Protein AF-V4HX74-F1 (afdb_monomer_lite)

Foldseek 3Di:
DPVVVVVVVVVPPDPPVDAAEPDDDPPQDQQQKEKEKQDDDPVLVVLVCVQQVHDPLKDWFFKFWADKQNHGADDDDDVPPGDGCQPDPVSIHIYIDGFAKIWTWIWTPDPQEPTDIDIDIFGTHGNWYKHWIKIWGDADDPPRYIQIWIWIATPPVSGTRDIDRVVLLVVQLVVVCVVPVPLNQLSNQLSVQLVVQDRPVRSNVCSVCVVVVHPPPDPVNVVSSVVRSVVSDDD

Sequence (235 aa):
MKYIVILFIVLLSGCTSGPKYLYNDPDLSADQRVLLTNQCDAECENKIKSALELDNKYVAAESRLLEVNGIKGGYNRNISVGKMFNSTLDGSLEIYTVQGLHELLAHHALRTSHSFPERFKVNLLAGHTYHIGGFVVKQGEENTLYRWFPVVYDLTDNKVVYAGDSAFQVHMNLLCRSGHPQYGPFCKCMVGEINSKMSFKEKEDYILGLKAGENQINEKLLKRLTAGIAQCLPK

Structure (mmCIF, N/CA/C/O backbone):
data_AF-V4HX74-F1
#
_entry.id   AF-V4HX74-F1
#
loop_
_atom_site.group_PDB
_atom_site.id
_atom_site.type_symbol
_atom_site.label_atom_id
_atom_site.label_alt_id
_atom_site.label_comp_id
_atom_site.label_asym_id
_atom_site.label_entity_id
_atom_site.label_seq_id
_atom_site.pdbx_PDB_ins_code
_atom_site.Cartn_x
_atom_site.Cartn_y
_atom_site.Cartn_z
_atom_site.occupancy
_atom_site.B_iso_or_equiv
_atom_site.auth_seq_id
_atom_site.auth_comp_id
_atom_site.auth_asym_id
_atom_site.auth_atom_id
_atom_site.pdbx_PDB_model_num
ATOM 1 N N . MET A 1 1 ? -6.974 -39.561 37.490 1.00 46.72 1 MET A N 1
ATOM 2 C CA . MET A 1 1 ? -6.332 -38.831 36.367 1.00 46.72 1 MET A CA 1
ATOM 3 C C . MET A 1 1 ? -7.349 -38.091 35.474 1.00 46.72 1 MET A C 1
ATOM 5 O O . MET A 1 1 ? -7.204 -38.107 34.264 1.00 46.72 1 MET A O 1
ATOM 9 N N . LYS A 1 2 ? -8.376 -37.423 36.033 1.00 46.00 2 LYS A N 1
ATOM 10 C CA . LYS A 1 2 ? -9.332 -36.596 35.252 1.00 46.00 2 LYS A CA 1
ATOM 11 C C . LYS A 1 2 ? -9.219 -35.089 35.540 1.00 46.00 2 LYS A C 1
ATOM 13 O O . LYS A 1 2 ? -9.542 -34.286 34.680 1.00 46.00 2 LYS A O 1
ATOM 18 N N . TYR A 1 3 ? -8.664 -34.710 36.694 1.00 52.06 3 TYR A N 1
ATOM 19 C CA . TYR A 1 3 ? -8.524 -33.305 37.104 1.00 52.06 3 TYR A CA 1
ATOM 20 C C . TYR A 1 3 ? -7.243 -32.610 36.608 1.00 52.06 3 TYR A C 1
ATOM 22 O O . TYR A 1 3 ? -7.183 -31.388 36.597 1.00 52.06 3 TYR A O 1
ATOM 30 N N . ILE A 1 4 ? -6.239 -33.363 36.138 1.00 54.88 4 ILE A N 1
ATOM 31 C CA . ILE A 1 4 ? -4.979 -32.794 35.616 1.00 54.88 4 ILE A CA 1
ATOM 32 C C . ILE A 1 4 ? -5.162 -32.223 34.195 1.00 54.88 4 ILE A C 1
ATOM 34 O O . ILE A 1 4 ? -4.499 -31.260 33.825 1.00 54.88 4 ILE A O 1
ATOM 38 N N . VAL A 1 5 ? -6.113 -32.755 33.418 1.00 54.97 5 VAL A N 1
ATOM 39 C CA . VAL A 1 5 ? -6.373 -32.309 32.036 1.00 54.97 5 VAL A CA 1
ATOM 40 C C . VAL A 1 5 ? -7.088 -30.951 31.999 1.00 54.97 5 VAL A C 1
ATOM 42 O O . VAL A 1 5 ? -6.827 -30.147 31.113 1.00 54.97 5 VAL A O 1
ATOM 45 N N . ILE A 1 6 ? -7.922 -30.640 32.997 1.00 54.72 6 ILE A N 1
ATOM 46 C CA . ILE A 1 6 ? -8.644 -29.357 33.069 1.00 54.72 6 ILE A CA 1
ATOM 47 C C . ILE A 1 6 ? -7.692 -28.207 33.449 1.00 54.72 6 ILE A C 1
ATOM 49 O O . ILE A 1 6 ? -7.840 -27.099 32.941 1.00 54.72 6 ILE A O 1
ATOM 53 N N . LEU A 1 7 ? -6.655 -28.475 34.255 1.00 48.25 7 LEU A N 1
ATOM 54 C CA . LEU A 1 7 ? -5.657 -27.464 34.630 1.00 48.25 7 LEU A CA 1
ATOM 55 C C . LEU A 1 7 ? -4.800 -27.010 33.429 1.00 48.25 7 LEU A C 1
ATOM 57 O O . LEU A 1 7 ? -4.429 -25.843 33.346 1.00 48.25 7 LEU A O 1
ATOM 61 N N . PHE A 1 8 ? -4.537 -27.907 32.471 1.00 50.69 8 PHE A N 1
ATOM 62 C CA . PHE A 1 8 ? -3.803 -27.578 31.241 1.00 50.69 8 PHE A CA 1
ATOM 63 C C . PHE A 1 8 ? -4.640 -26.794 30.220 1.00 50.69 8 PHE A C 1
ATOM 65 O O . PHE A 1 8 ? -4.078 -26.017 29.457 1.00 50.69 8 PHE A O 1
ATOM 72 N N . ILE A 1 9 ? -5.970 -26.934 30.227 1.00 51.81 9 ILE A N 1
ATOM 73 C CA . ILE A 1 9 ? -6.854 -26.176 29.324 1.00 51.81 9 ILE A CA 1
ATOM 74 C C . ILE A 1 9 ? -7.006 -24.718 29.797 1.00 51.81 9 ILE A C 1
ATOM 76 O O . ILE A 1 9 ? -7.049 -23.814 28.969 1.00 51.81 9 ILE A O 1
ATOM 80 N N . VAL A 1 10 ? -6.989 -24.463 31.111 1.00 49.97 10 VAL A N 1
ATOM 81 C CA . VAL A 1 10 ? -7.059 -23.097 31.678 1.00 49.97 10 VAL A CA 1
ATOM 82 C C . VAL A 1 10 ? -5.709 -22.361 31.608 1.00 49.97 10 VAL A C 1
ATOM 84 O O . VAL A 1 10 ? -5.672 -21.138 31.538 1.00 49.97 10 VAL A O 1
ATOM 87 N N . LEU A 1 11 ? -4.584 -23.081 31.543 1.00 44.72 11 LEU A N 1
ATOM 88 C CA . LEU A 1 11 ? -3.262 -22.480 31.300 1.00 44.72 11 LEU A CA 1
ATOM 89 C C . LEU A 1 11 ? -2.991 -22.165 29.815 1.00 44.72 11 LEU A C 1
ATOM 91 O O . LEU A 1 11 ? -2.023 -21.472 29.513 1.00 44.72 11 LEU A O 1
ATOM 95 N N . LEU A 1 12 ? -3.845 -22.637 28.897 1.00 42.44 12 LEU A N 1
ATOM 96 C CA . LEU A 1 12 ? -3.784 -22.321 27.463 1.00 42.44 12 LEU A CA 1
ATOM 97 C C . LEU A 1 12 ? -4.710 -21.163 27.054 1.00 42.44 12 LEU A C 1
ATOM 99 O O . LEU A 1 12 ? -4.623 -20.682 25.924 1.00 42.44 12 LEU A O 1
ATOM 103 N N . SER A 1 13 ? -5.563 -20.667 27.955 1.00 40.53 13 SER A N 1
ATOM 104 C CA . SER A 1 13 ? -6.338 -19.453 27.710 1.00 40.53 13 SER A CA 1
ATOM 105 C C . SER A 1 13 ? -5.523 -18.209 28.064 1.00 40.53 13 SER A C 1
ATOM 107 O O . SER A 1 13 ? -5.451 -17.812 29.225 1.00 40.53 13 SER A O 1
ATOM 109 N N . GLY A 1 14 ? -4.968 -17.558 27.040 1.00 41.69 14 GLY A N 1
ATOM 110 C CA . GLY A 1 14 ? -4.929 -16.097 27.051 1.00 41.69 14 GLY A CA 1
ATOM 111 C C . GLY A 1 14 ? -3.571 -15.406 27.134 1.00 41.69 14 GLY A C 1
ATOM 112 O O . GLY A 1 14 ? -3.480 -14.359 27.762 1.00 41.69 14 GLY A O 1
ATOM 113 N N . CYS A 1 15 ? -2.550 -15.857 26.401 1.00 44.53 15 CYS A N 1
ATOM 114 C CA . CYS A 1 15 ? -1.658 -14.873 25.76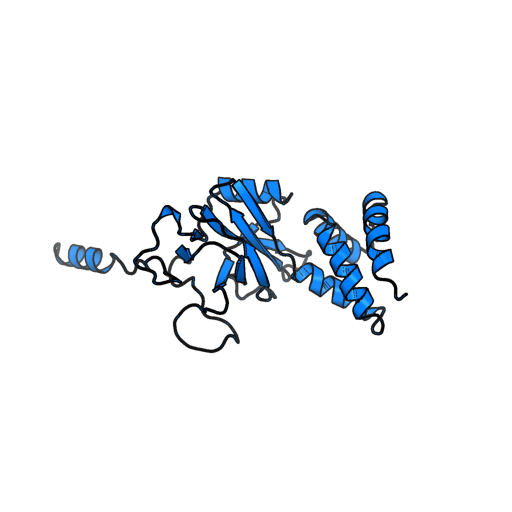7 1.00 44.53 15 CYS A CA 1
ATOM 115 C C . CYS A 1 15 ? -2.317 -14.358 24.476 1.00 44.53 15 CYS A C 1
ATOM 117 O O . CYS A 1 15 ? -1.728 -14.417 23.402 1.00 44.53 15 CYS A O 1
ATOM 119 N N . THR A 1 16 ? -3.567 -13.892 24.569 1.00 43.00 16 THR A N 1
ATOM 120 C CA . THR A 1 16 ? -4.150 -13.036 23.538 1.00 43.00 16 THR A CA 1
ATOM 121 C C . THR A 1 16 ? -3.500 -11.680 23.737 1.00 43.00 16 THR A C 1
ATOM 123 O O . THR A 1 16 ? -3.819 -10.936 24.663 1.00 43.00 16 THR A O 1
ATOM 126 N N . SER A 1 17 ? -2.493 -11.409 22.932 1.00 54.09 17 SER A N 1
ATOM 127 C CA . SER A 1 17 ? -1.905 -10.091 22.731 1.00 54.09 17 SER A CA 1
ATOM 128 C C . SER A 1 17 ? -3.024 -9.103 22.422 1.00 54.09 17 SER A C 1
ATOM 130 O O . SER A 1 17 ? -3.533 -9.052 21.308 1.00 54.09 17 SER A O 1
ATOM 132 N N . GLY A 1 18 ? -3.460 -8.396 23.465 1.00 58.16 18 GLY A N 1
ATOM 133 C CA . GLY A 1 18 ? -4.553 -7.445 23.378 1.00 58.16 18 GLY A CA 1
ATOM 134 C C . GLY A 1 18 ? -4.229 -6.293 22.426 1.00 58.16 18 GLY A C 1
ATOM 135 O O . GLY A 1 18 ? -3.055 -6.061 22.107 1.00 58.16 18 GLY A O 1
ATOM 136 N N . PRO A 1 19 ? -5.260 -5.552 21.995 1.00 62.16 19 PRO A N 1
ATOM 137 C CA . PRO A 1 19 ? -5.095 -4.422 21.098 1.00 62.16 19 PRO A CA 1
ATOM 138 C C . PRO A 1 19 ? -4.087 -3.425 21.667 1.00 62.16 19 PRO A C 1
ATOM 140 O O . PRO A 1 19 ? -4.086 -3.110 22.863 1.00 62.16 19 PRO A O 1
ATOM 143 N N . LYS A 1 20 ? -3.213 -2.917 20.799 1.00 71.75 20 LYS A N 1
ATOM 144 C CA . LYS A 1 20 ? -2.184 -1.958 21.191 1.00 71.75 20 LYS A CA 1
ATOM 145 C C . LYS A 1 20 ? -2.678 -0.537 20.961 1.00 71.75 20 LYS A C 1
ATOM 147 O O . LYS A 1 20 ? -2.923 -0.121 19.834 1.00 71.75 20 LYS A O 1
ATOM 152 N N . TYR A 1 21 ? -2.761 0.233 22.035 1.00 69.81 21 TYR A N 1
ATOM 153 C CA . TYR A 1 21 ? -3.071 1.654 21.960 1.00 69.81 21 TYR A CA 1
ATOM 154 C C . TYR A 1 21 ? -1.792 2.441 21.672 1.00 69.81 21 TYR A C 1
ATOM 156 O O . TYR A 1 21 ? -0.795 2.305 22.385 1.00 69.81 21 TYR A O 1
ATOM 164 N N . LEU A 1 22 ? -1.796 3.226 20.594 1.00 73.06 22 LEU A N 1
ATOM 165 C CA . LEU A 1 22 ? -0.693 4.131 20.257 1.00 73.06 22 LEU A CA 1
ATOM 166 C C . LEU A 1 22 ? -0.821 5.517 20.879 1.00 73.06 22 LEU A C 1
ATOM 168 O O . LEU A 1 22 ? 0.163 6.247 20.966 1.00 73.06 22 LEU A O 1
ATOM 172 N N . TYR A 1 23 ? -2.020 5.849 21.330 1.00 68.88 23 TYR A N 1
ATOM 173 C CA . TYR A 1 23 ? -2.330 7.029 22.114 1.00 68.88 23 TYR A CA 1
ATOM 174 C C . TYR A 1 23 ? -2.952 6.566 23.429 1.00 68.88 23 TYR A C 1
ATOM 176 O O . TYR A 1 23 ? -3.638 5.547 23.478 1.00 68.88 23 TYR A O 1
ATOM 184 N N . ASN A 1 24 ? -2.700 7.308 24.499 1.00 58.00 24 ASN A N 1
ATOM 185 C CA . ASN A 1 24 ? -3.326 7.078 25.792 1.00 58.00 24 ASN A CA 1
ATOM 186 C C . ASN A 1 24 ? -4.069 8.353 26.181 1.00 58.00 24 ASN A C 1
ATOM 188 O O . ASN A 1 24 ? -3.592 9.125 27.008 1.00 58.00 24 ASN A O 1
ATOM 192 N N . ASP A 1 25 ? -5.177 8.597 25.488 1.00 62.84 25 ASP A N 1
ATOM 193 C CA . ASP A 1 25 ? -6.096 9.682 25.805 1.00 62.84 25 ASP A CA 1
ATOM 194 C C . ASP A 1 25 ? -7.364 9.056 26.407 1.00 62.84 25 ASP A C 1
ATOM 196 O O . ASP A 1 25 ? -8.113 8.384 25.685 1.00 62.84 25 ASP A O 1
ATOM 200 N N . PRO A 1 26 ? -7.564 9.182 27.731 1.00 60.22 26 PRO A N 1
ATOM 201 C CA . PRO A 1 26 ? -8.711 8.600 28.417 1.00 60.22 26 PRO A CA 1
ATOM 202 C C . PRO A 1 26 ? -10.043 9.237 27.996 1.00 60.22 26 PRO A C 1
ATOM 204 O O . PRO A 1 26 ? -11.079 8.601 28.186 1.00 60.22 26 PRO A O 1
ATOM 207 N N . ASP A 1 27 ? -10.017 10.426 27.388 1.00 64.94 27 ASP A N 1
ATOM 208 C CA . ASP A 1 27 ? -11.208 11.170 26.971 1.00 64.94 27 ASP A CA 1
ATOM 209 C C . ASP A 1 27 ? -11.572 10.929 25.496 1.00 64.94 27 ASP A C 1
ATOM 211 O O . ASP A 1 27 ? -12.635 11.354 25.040 1.00 64.94 27 ASP A O 1
ATOM 215 N N . LEU A 1 28 ? -10.730 10.209 24.743 1.00 67.50 28 LEU A N 1
ATOM 216 C CA . LEU A 1 28 ? -10.986 9.919 23.335 1.00 67.50 28 LEU A CA 1
ATOM 217 C C . LEU A 1 28 ? -12.047 8.818 23.192 1.00 67.50 28 LEU A C 1
ATOM 219 O O . LEU A 1 28 ? -11.791 7.622 23.420 1.00 67.50 28 LEU A O 1
ATOM 223 N N . SER A 1 29 ? -13.248 9.230 22.797 1.00 73.00 29 SER A N 1
ATOM 224 C CA . SER A 1 29 ? -14.411 8.362 22.623 1.00 73.00 29 SER A CA 1
ATOM 225 C C . SER A 1 29 ? -14.229 7.388 21.453 1.00 73.00 29 SER A C 1
ATOM 227 O O . SER A 1 29 ? -13.395 7.599 20.575 1.00 73.00 29 SER A O 1
ATOM 229 N N . ALA A 1 30 ? -14.965 6.270 21.448 1.00 71.12 30 ALA A N 1
ATOM 230 C CA . ALA A 1 30 ? -14.784 5.186 20.470 1.00 71.12 30 ALA A CA 1
ATOM 231 C C . ALA A 1 30 ? -14.947 5.641 19.005 1.00 71.12 30 ALA A C 1
ATOM 233 O O . ALA A 1 30 ? -14.227 5.171 18.128 1.00 71.12 30 ALA A O 1
ATOM 234 N N . ASP A 1 31 ? -15.842 6.595 18.762 1.00 76.25 31 ASP A N 1
ATOM 235 C CA . ASP A 1 31 ? -16.110 7.243 17.474 1.00 76.25 31 ASP A CA 1
ATOM 236 C C . ASP A 1 31 ? -14.974 8.156 16.998 1.00 76.25 31 ASP A C 1
ATOM 238 O O . ASP A 1 31 ? -14.892 8.449 15.813 1.00 76.25 31 ASP A O 1
ATOM 242 N N . GLN A 1 32 ? -14.066 8.563 17.887 1.00 78.44 32 GLN A N 1
ATOM 243 C CA . GLN A 1 32 ? -12.878 9.357 17.558 1.00 78.44 32 GLN A CA 1
ATOM 244 C C . GLN A 1 32 ? -11.640 8.492 17.274 1.00 78.44 32 GLN A C 1
ATOM 246 O O . GLN A 1 32 ? -10.596 9.003 16.854 1.00 78.44 32 GLN A O 1
ATOM 251 N N . ARG A 1 33 ? -11.742 7.176 17.501 1.00 86.62 33 ARG A N 1
ATOM 252 C CA . ARG A 1 33 ? -10.645 6.219 17.323 1.00 86.62 33 ARG A CA 1
ATOM 253 C C . ARG A 1 33 ? -10.593 5.731 15.888 1.00 86.62 33 ARG A C 1
ATOM 255 O O . ARG A 1 33 ? -11.614 5.579 15.226 1.00 86.62 33 ARG A O 1
ATOM 262 N N . VAL A 1 34 ? -9.389 5.412 15.448 1.00 91.94 34 VAL A N 1
ATOM 263 C CA . VAL A 1 34 ? -9.134 4.687 14.207 1.00 91.94 34 VAL A CA 1
ATOM 264 C C . VAL A 1 34 ? -8.588 3.316 14.558 1.00 91.94 34 VAL A C 1
ATOM 266 O O . VAL A 1 34 ? -7.638 3.230 15.338 1.00 91.94 34 VAL A O 1
ATOM 269 N N . LEU A 1 35 ? -9.137 2.261 13.960 1.00 91.25 35 LEU A N 1
ATOM 270 C CA . LEU A 1 35 ? -8.590 0.911 14.079 1.00 91.25 35 LEU A CA 1
ATOM 271 C C . LEU A 1 35 ? -7.726 0.587 12.856 1.00 91.25 35 LEU A C 1
ATOM 273 O O . LEU A 1 35 ? -8.198 0.626 11.725 1.00 91.25 35 LEU A O 1
ATOM 277 N N . LEU A 1 36 ? -6.461 0.242 13.082 1.00 90.81 36 LEU A N 1
ATOM 278 C CA . LEU A 1 36 ? -5.591 -0.382 12.089 1.00 90.81 36 LEU A CA 1
ATOM 279 C C . LEU A 1 36 ? -5.528 -1.880 12.379 1.00 90.81 36 LEU A C 1
ATOM 281 O O . LEU A 1 36 ? -5.147 -2.281 13.482 1.00 90.81 36 LEU A O 1
ATOM 285 N N . THR A 1 37 ? -5.861 -2.701 11.391 1.00 89.31 37 THR A N 1
ATOM 286 C CA . THR A 1 37 ? -5.838 -4.159 11.499 1.00 89.31 37 THR A CA 1
ATOM 287 C C . THR A 1 37 ? -5.197 -4.812 10.284 1.00 89.31 37 THR A C 1
ATOM 289 O O . THR A 1 37 ? -5.034 -4.170 9.258 1.00 89.31 37 THR A O 1
ATOM 292 N N . ASN A 1 38 ? -4.800 -6.077 10.372 1.00 86.31 38 ASN A N 1
ATOM 293 C CA . ASN A 1 38 ? -4.438 -6.897 9.213 1.00 86.31 38 ASN A CA 1
ATOM 294 C C . ASN A 1 38 ? -5.480 -7.985 8.916 1.00 86.31 38 ASN A C 1
ATOM 296 O O . ASN A 1 38 ? -5.269 -8.788 8.012 1.00 86.31 38 ASN A O 1
ATOM 300 N N . GLN A 1 39 ? -6.611 -7.991 9.625 1.00 86.94 39 GLN A N 1
ATOM 301 C CA . GLN A 1 39 ? -7.736 -8.864 9.310 1.00 86.94 39 GLN A CA 1
ATOM 302 C C . GLN A 1 39 ? -8.359 -8.437 7.975 1.00 86.94 39 GLN A C 1
ATOM 304 O O . GLN A 1 39 ? -8.640 -7.258 7.754 1.00 86.94 39 GLN A O 1
ATOM 309 N N . CYS A 1 40 ? -8.511 -9.394 7.068 1.00 87.19 40 CYS A N 1
ATOM 310 C CA . CYS A 1 40 ? -9.172 -9.248 5.775 1.00 87.19 40 CYS A CA 1
ATOM 311 C C . CYS A 1 40 ? -9.533 -10.660 5.319 1.00 87.19 40 CYS A C 1
ATOM 313 O O . CYS A 1 40 ? -8.668 -11.530 5.255 1.00 87.19 40 CYS A O 1
ATOM 315 N N . ASP A 1 41 ? -10.817 -10.914 5.101 1.00 89.69 41 ASP A N 1
ATOM 316 C CA . ASP A 1 41 ? -11.284 -12.188 4.569 1.00 89.69 41 ASP A CA 1
ATOM 317 C C . ASP A 1 41 ? -11.161 -12.227 3.036 1.00 89.69 41 ASP A C 1
ATOM 319 O O . ASP A 1 41 ? -10.763 -11.257 2.386 1.00 89.69 41 ASP A O 1
ATOM 323 N N . ALA A 1 42 ? -11.537 -13.355 2.434 1.00 91.06 42 ALA A N 1
ATOM 324 C CA . ALA A 1 42 ? -11.478 -13.523 0.984 1.00 91.06 42 ALA A CA 1
ATOM 325 C C . ALA A 1 42 ? -12.336 -12.493 0.220 1.00 91.06 42 ALA A C 1
ATOM 327 O O . ALA A 1 42 ? -12.004 -12.132 -0.910 1.00 91.06 42 ALA A O 1
ATOM 328 N N . GLU A 1 43 ? -13.439 -12.011 0.802 1.00 93.75 43 GLU A N 1
ATOM 329 C CA . GLU A 1 43 ? -14.266 -10.981 0.171 1.00 93.75 43 GLU A CA 1
ATOM 330 C C . GLU A 1 43 ? -13.532 -9.636 0.151 1.00 93.75 43 GLU A C 1
ATOM 332 O O . GLU A 1 43 ? -13.437 -8.994 -0.899 1.00 93.75 43 GLU A O 1
ATOM 337 N N . CYS A 1 44 ? -12.968 -9.238 1.290 1.00 92.75 44 CYS A N 1
ATOM 338 C CA . CYS A 1 44 ? -12.118 -8.064 1.425 1.00 92.75 44 CYS A CA 1
ATOM 339 C C . CYS A 1 44 ? -10.934 -8.113 0.444 1.00 92.75 44 CYS A C 1
ATOM 341 O O . CYS A 1 44 ? -10.724 -7.161 -0.313 1.00 92.75 44 CYS A O 1
ATOM 343 N N . GLU A 1 45 ? -10.218 -9.238 0.359 1.00 93.19 45 GLU A N 1
ATOM 344 C CA . GLU A 1 45 ? -9.100 -9.403 -0.577 1.00 93.19 45 GLU A CA 1
ATOM 345 C C . GLU A 1 45 ? -9.540 -9.243 -2.038 1.00 93.19 45 GLU A C 1
ATOM 347 O O . GLU A 1 45 ? -8.876 -8.559 -2.821 1.00 93.19 45 GLU A O 1
ATOM 352 N N . ASN A 1 46 ? -10.681 -9.828 -2.412 1.00 94.12 46 ASN A N 1
ATOM 353 C CA . ASN A 1 46 ? -11.222 -9.725 -3.768 1.00 94.12 46 ASN A CA 1
ATOM 354 C C . ASN A 1 46 ? -11.632 -8.293 -4.126 1.00 94.12 46 ASN A C 1
ATOM 356 O O . ASN A 1 46 ? -11.412 -7.863 -5.263 1.00 94.12 46 ASN A O 1
ATOM 360 N N . LYS A 1 47 ? -12.185 -7.533 -3.172 1.00 95.56 47 LYS A N 1
ATOM 361 C CA . LYS A 1 47 ? -12.486 -6.106 -3.367 1.00 95.56 47 LYS A CA 1
ATOM 362 C C . LYS A 1 47 ? -11.212 -5.307 -3.618 1.00 95.56 47 LYS A C 1
ATOM 364 O O . LYS A 1 47 ? -11.175 -4.515 -4.558 1.00 95.56 47 LYS A O 1
ATOM 369 N N . ILE A 1 48 ? -10.152 -5.562 -2.851 1.00 95.50 48 ILE A N 1
ATOM 370 C CA . ILE A 1 48 ? -8.858 -4.895 -3.041 1.00 95.50 48 ILE A CA 1
ATOM 371 C C . ILE A 1 48 ? -8.258 -5.245 -4.407 1.00 95.50 48 ILE A C 1
ATOM 373 O O . ILE A 1 48 ? -7.860 -4.345 -5.147 1.00 95.50 48 ILE A O 1
ATOM 377 N N . LYS A 1 49 ? -8.230 -6.534 -4.775 1.00 94.38 49 LYS A N 1
ATOM 378 C CA . LYS A 1 49 ? -7.741 -6.980 -6.088 1.00 94.38 49 LYS A CA 1
ATOM 379 C C . LYS A 1 49 ? -8.506 -6.327 -7.229 1.00 94.38 49 LYS A C 1
ATOM 381 O O . LYS A 1 49 ? -7.887 -5.832 -8.161 1.00 94.38 49 LYS A O 1
ATOM 386 N N . SER A 1 50 ? -9.831 -6.269 -7.125 1.00 93.38 50 SER A N 1
ATOM 387 C CA . SER A 1 50 ? -10.681 -5.633 -8.135 1.00 93.38 50 SER A CA 1
ATOM 388 C C . SER A 1 50 ? -10.392 -4.136 -8.253 1.00 93.38 50 SER A C 1
ATOM 390 O O . SER A 1 50 ? -10.225 -3.635 -9.361 1.00 93.38 50 SER A O 1
ATOM 392 N N . ALA A 1 51 ? -10.264 -3.429 -7.125 1.00 92.75 51 ALA A N 1
ATOM 393 C CA . ALA A 1 51 ? -9.958 -1.997 -7.098 1.00 92.75 51 ALA A CA 1
ATOM 394 C C . ALA A 1 51 ? -8.569 -1.659 -7.670 1.00 92.75 51 ALA A C 1
ATOM 396 O O . ALA A 1 51 ? -8.360 -0.553 -8.163 1.00 92.75 51 ALA A O 1
ATOM 397 N N . LEU A 1 52 ? -7.625 -2.599 -7.594 1.00 91.38 52 LEU A N 1
ATOM 398 C CA . LEU A 1 52 ? -6.252 -2.449 -8.078 1.00 91.38 52 LEU A CA 1
ATOM 399 C C . LEU A 1 52 ? -5.986 -3.155 -9.419 1.00 91.38 52 LEU A C 1
ATOM 401 O O . LEU A 1 52 ? -4.844 -3.153 -9.880 1.00 91.38 52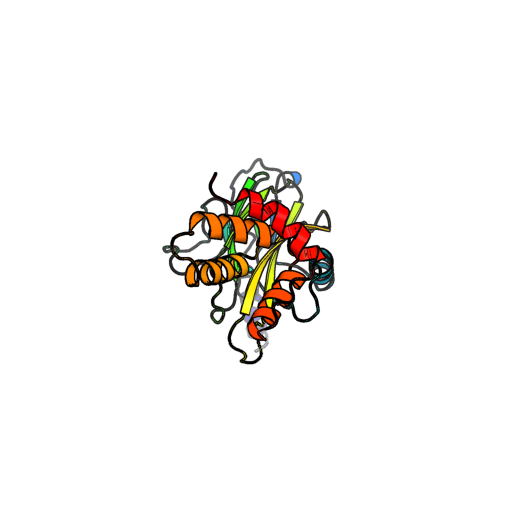 LEU A O 1
ATOM 405 N N . GLU A 1 53 ? -7.015 -3.747 -10.035 1.00 90.75 53 GLU A N 1
ATOM 406 C CA . GLU A 1 53 ? -6.923 -4.540 -11.272 1.00 90.75 53 GLU A CA 1
ATOM 407 C C . GLU A 1 53 ? -5.890 -5.685 -11.193 1.00 90.75 53 GLU A C 1
ATOM 409 O O . GLU A 1 53 ? -5.191 -5.995 -12.161 1.00 90.75 53 GLU A O 1
ATOM 414 N N . LEU A 1 54 ? -5.774 -6.318 -10.022 1.00 90.19 54 LEU A N 1
ATOM 415 C CA . LEU A 1 54 ? -4.851 -7.426 -9.772 1.00 90.19 54 LEU A CA 1
ATOM 416 C C . LEU A 1 54 ? -5.474 -8.756 -10.197 1.00 90.19 54 LEU A C 1
ATOM 418 O O . LEU A 1 54 ? -6.606 -9.072 -9.827 1.00 90.19 54 LEU A O 1
ATOM 422 N N . ASP A 1 55 ? -4.711 -9.564 -10.930 1.00 87.00 55 ASP A N 1
ATOM 423 C CA . ASP A 1 55 ? -5.134 -10.900 -11.342 1.00 87.00 55 ASP A CA 1
ATOM 424 C C . ASP A 1 55 ? -4.794 -11.981 -10.293 1.00 87.00 55 ASP A C 1
ATOM 426 O O . ASP A 1 55 ? -4.407 -11.714 -9.150 1.00 87.00 55 ASP A O 1
ATOM 430 N N . ASN A 1 56 ? -4.974 -13.246 -10.670 1.00 86.50 56 ASN A N 1
ATOM 431 C CA . ASN A 1 56 ? -4.751 -14.393 -9.793 1.00 86.50 56 ASN A CA 1
ATOM 432 C C . ASN A 1 56 ? -3.277 -14.638 -9.424 1.00 86.50 56 ASN A C 1
ATOM 434 O O . ASN A 1 56 ? -3.025 -15.392 -8.484 1.00 86.50 56 ASN A O 1
ATOM 438 N N . LYS A 1 57 ? -2.311 -14.017 -10.110 1.00 85.69 57 LYS A N 1
ATOM 439 C CA . LYS A 1 57 ? -0.882 -14.137 -9.782 1.00 85.69 57 LYS A CA 1
ATOM 440 C C . LYS A 1 57 ? -0.507 -13.335 -8.542 1.00 85.69 57 LYS A C 1
ATOM 442 O O . LYS A 1 57 ? 0.518 -13.616 -7.921 1.00 85.69 57 LYS A O 1
ATOM 447 N N . TYR A 1 58 ? -1.320 -12.340 -8.194 1.00 88.06 58 TYR A N 1
ATOM 448 C CA . TYR A 1 58 ? -1.142 -11.534 -6.998 1.00 88.06 58 TYR A CA 1
ATOM 449 C C . TYR A 1 58 ? -1.713 -12.285 -5.804 1.00 88.06 58 TYR A C 1
ATOM 451 O O . TYR A 1 58 ? -2.914 -12.559 -5.722 1.00 88.06 58 TYR A O 1
ATOM 459 N N . VAL A 1 59 ? -0.845 -12.615 -4.860 1.00 87.69 59 VAL A N 1
ATOM 460 C CA . VAL A 1 59 ? -1.219 -13.320 -3.636 1.00 87.69 59 VAL A CA 1
ATOM 461 C C . VAL A 1 59 ? -1.230 -12.310 -2.501 1.00 87.69 59 VAL A C 1
ATOM 463 O O . VAL A 1 59 ? -0.273 -11.544 -2.353 1.00 87.69 59 VAL A O 1
ATOM 466 N N . ALA A 1 60 ? -2.322 -12.276 -1.736 1.00 87.44 60 ALA A N 1
ATOM 467 C CA . ALA A 1 60 ? -2.377 -11.483 -0.520 1.00 87.44 60 ALA A CA 1
ATOM 468 C C . ALA A 1 60 ? -1.283 -11.978 0.428 1.00 87.44 60 ALA A C 1
ATOM 470 O O . ALA A 1 60 ? -1.082 -13.179 0.614 1.00 87.44 60 ALA A O 1
ATOM 471 N N . ALA A 1 61 ? -0.524 -11.042 0.970 1.00 78.69 61 ALA A N 1
ATOM 472 C CA . ALA A 1 61 ? 0.578 -11.325 1.857 1.00 78.69 61 ALA A CA 1
ATOM 473 C C . ALA A 1 61 ? 0.417 -10.497 3.118 1.00 78.69 61 ALA A C 1
ATOM 475 O O . ALA A 1 61 ? 0.149 -9.294 3.070 1.00 78.69 61 ALA A O 1
ATOM 476 N N . GLU A 1 62 ? 0.639 -11.146 4.254 1.00 73.69 62 GLU A N 1
ATOM 477 C CA . GLU A 1 62 ? 0.653 -10.454 5.529 1.00 73.69 62 GLU A CA 1
ATOM 478 C C . GLU A 1 62 ? 1.712 -9.346 5.524 1.00 73.69 62 GLU A C 1
ATOM 480 O O . GLU A 1 62 ? 2.895 -9.555 5.211 1.00 73.69 62 GLU A O 1
ATOM 485 N N . SER A 1 63 ? 1.272 -8.154 5.914 1.00 74.12 63 SER A N 1
ATOM 486 C CA . SER A 1 63 ? 2.141 -7.009 6.141 1.00 74.12 63 SER A CA 1
ATOM 487 C C . SER A 1 63 ? 2.437 -6.850 7.622 1.00 74.12 63 SER A C 1
ATOM 489 O O . SER A 1 63 ? 1.589 -7.003 8.498 1.00 74.12 63 SER A O 1
ATOM 491 N N . ARG A 1 64 ? 3.682 -6.492 7.912 1.00 78.56 64 ARG A N 1
ATOM 492 C CA . ARG A 1 64 ? 4.170 -6.141 9.240 1.00 78.56 64 ARG A CA 1
ATOM 493 C C . ARG A 1 64 ? 4.186 -4.629 9.357 1.00 78.56 64 ARG A C 1
ATOM 495 O O . ARG A 1 64 ? 5.022 -3.973 8.739 1.00 78.56 64 ARG A O 1
ATOM 502 N N . LEU A 1 65 ? 3.295 -4.076 10.174 1.00 82.12 65 LEU A N 1
ATOM 503 C CA . LEU A 1 65 ? 3.365 -2.666 10.548 1.00 82.12 65 LEU A CA 1
ATOM 504 C C . LEU A 1 65 ? 4.469 -2.477 11.601 1.00 82.12 65 LEU A C 1
ATOM 506 O O . LEU A 1 65 ? 4.445 -3.098 12.670 1.00 82.12 65 LEU A O 1
ATOM 510 N N . LEU A 1 66 ? 5.468 -1.657 11.277 1.00 79.44 66 LEU A N 1
ATOM 511 C CA . LEU A 1 66 ? 6.684 -1.461 12.076 1.00 79.44 66 LEU A CA 1
ATOM 512 C C . LEU A 1 66 ? 6.634 -0.179 12.914 1.00 79.44 66 LEU A C 1
ATOM 514 O O . LEU A 1 66 ? 7.075 -0.165 14.066 1.00 79.44 66 LEU A O 1
ATOM 518 N N . GLU A 1 67 ? 6.111 0.895 12.326 1.00 81.75 67 GLU A N 1
ATOM 519 C CA . GLU A 1 67 ? 6.124 2.244 12.892 1.00 81.75 67 GLU A CA 1
ATOM 520 C C . GLU A 1 67 ? 4.879 3.020 12.457 1.00 81.75 67 GLU A C 1
ATOM 522 O O . GLU A 1 67 ? 4.407 2.857 11.329 1.00 81.75 67 GLU A O 1
ATOM 527 N N . VAL A 1 68 ? 4.393 3.881 13.348 1.00 85.12 68 VAL A N 1
ATOM 528 C CA . VAL A 1 68 ? 3.330 4.857 13.094 1.00 85.12 68 VAL A CA 1
ATOM 529 C C . VAL A 1 68 ? 3.790 6.197 13.666 1.00 85.12 68 VAL A C 1
ATOM 531 O O . VAL A 1 68 ? 4.071 6.285 14.858 1.00 85.12 68 VAL A O 1
ATOM 534 N N . ASN A 1 69 ? 3.901 7.237 12.841 1.00 86.00 69 ASN A N 1
ATOM 535 C CA . ASN A 1 69 ? 4.344 8.584 13.232 1.00 86.00 69 ASN A CA 1
ATOM 536 C C . ASN A 1 69 ? 5.669 8.612 14.018 1.00 86.00 69 ASN A C 1
ATOM 538 O O . ASN A 1 69 ? 5.796 9.335 15.004 1.00 86.00 69 ASN A O 1
ATOM 542 N N . GLY A 1 70 ? 6.661 7.799 13.643 1.00 75.12 70 GLY A N 1
ATOM 543 C CA . GLY A 1 70 ? 7.918 7.708 14.402 1.00 75.12 70 GLY A CA 1
ATOM 544 C C . GLY A 1 70 ? 7.854 6.797 15.634 1.00 75.12 70 GLY A C 1
ATOM 545 O O . GLY A 1 70 ? 8.898 6.421 16.174 1.00 75.12 70 GLY A O 1
ATOM 546 N N . ILE A 1 71 ? 6.655 6.398 16.073 1.00 76.19 71 ILE A N 1
ATOM 547 C CA . ILE A 1 71 ? 6.439 5.536 17.238 1.00 76.19 71 ILE A CA 1
ATOM 548 C C . ILE A 1 71 ? 6.558 4.070 16.813 1.00 76.19 71 ILE A C 1
ATOM 550 O O . ILE A 1 71 ? 5.815 3.577 15.962 1.00 76.19 71 ILE A O 1
ATOM 554 N N . LYS A 1 72 ? 7.507 3.358 17.426 1.00 72.38 72 LYS A N 1
ATOM 555 C CA . LYS A 1 72 ? 7.869 1.975 17.076 1.00 72.38 72 LYS A CA 1
ATOM 556 C C . LYS A 1 72 ? 7.080 0.941 17.887 1.00 72.38 72 LYS A C 1
ATOM 558 O O . LYS A 1 72 ? 6.684 1.181 19.031 1.00 72.38 72 LYS A O 1
ATOM 563 N N . GLY A 1 73 ? 6.919 -0.258 17.323 1.00 63.09 73 GLY A N 1
ATOM 564 C CA . GLY A 1 73 ? 6.520 -1.463 18.066 1.00 63.09 73 GLY A CA 1
ATOM 565 C C . GLY A 1 73 ? 7.439 -1.754 19.276 1.00 63.09 73 GLY A C 1
ATOM 566 O O . GLY A 1 73 ? 8.630 -1.460 19.225 1.00 63.09 73 GLY A O 1
ATOM 567 N N . GLY A 1 74 ? 6.920 -2.329 20.373 1.00 52.91 74 GLY A N 1
ATOM 568 C CA . GLY A 1 74 ? 7.757 -2.803 21.504 1.00 52.91 74 GLY A CA 1
ATOM 569 C C . GLY A 1 74 ? 8.288 -4.219 21.207 1.00 52.91 74 GLY A C 1
ATOM 570 O O . GLY A 1 74 ? 7.732 -4.885 20.347 1.00 52.91 74 GLY A O 1
ATOM 571 N N . TYR A 1 75 ? 9.340 -4.794 21.803 1.00 40.72 75 TYR A N 1
ATOM 572 C CA . TYR A 1 75 ? 10.260 -4.390 22.874 1.00 40.72 75 TYR A CA 1
ATOM 573 C C . TYR A 1 75 ? 11.726 -4.471 22.387 1.00 40.72 75 TYR A C 1
ATOM 575 O O . TYR A 1 75 ? 12.196 -5.533 21.967 1.00 40.72 75 TYR A O 1
ATOM 583 N N . ASN A 1 76 ? 12.457 -3.365 22.547 1.00 40.50 76 ASN A N 1
ATOM 584 C CA . ASN A 1 76 ? 13.912 -3.176 22.433 1.00 40.50 76 ASN A CA 1
ATOM 585 C C . ASN A 1 76 ? 14.611 -3.395 21.068 1.00 40.50 76 ASN A C 1
ATOM 587 O O . ASN A 1 76 ? 14.755 -4.526 20.598 1.00 40.50 76 ASN A O 1
ATOM 591 N N . ARG A 1 77 ? 15.242 -2.289 20.620 1.00 43.88 77 ARG A N 1
ATOM 592 C CA . ARG A 1 77 ? 16.407 -2.102 19.717 1.00 43.88 77 ARG A CA 1
ATOM 593 C C . ARG A 1 77 ? 16.143 -1.550 18.308 1.00 43.88 77 ARG A C 1
ATOM 595 O O . ARG A 1 77 ? 15.105 -1.774 17.703 1.00 43.88 77 ARG A O 1
ATOM 602 N N . ASN A 1 78 ? 17.144 -0.779 17.869 1.00 41.59 78 ASN A N 1
ATOM 603 C CA . ASN A 1 78 ? 17.291 -0.018 16.629 1.00 41.59 78 ASN A CA 1
ATOM 604 C C . ASN A 1 78 ? 16.621 -0.632 15.392 1.00 41.59 78 ASN A C 1
ATOM 606 O O . ASN A 1 78 ? 16.692 -1.836 15.161 1.00 41.59 78 ASN A O 1
ATOM 610 N N . ILE A 1 79 ? 16.038 0.247 14.566 1.00 46.56 79 ILE A N 1
ATOM 611 C CA . ILE A 1 79 ? 15.515 -0.067 13.228 1.00 46.56 79 ILE A CA 1
ATOM 612 C C . ILE A 1 79 ? 16.714 -0.357 12.321 1.00 46.56 79 ILE A C 1
ATOM 614 O O . ILE A 1 79 ? 17.152 0.494 11.558 1.00 46.56 79 ILE A O 1
ATOM 618 N N . SER A 1 80 ? 17.306 -1.534 12.460 1.00 48.22 80 SER A N 1
ATOM 619 C CA . SER A 1 80 ? 18.247 -2.073 11.478 1.00 48.22 80 SER A CA 1
ATOM 620 C C . SER A 1 80 ? 17.687 -3.336 10.825 1.00 48.22 80 SER A C 1
ATOM 622 O O . SER A 1 80 ? 17.906 -3.527 9.638 1.00 48.22 80 SER A O 1
ATOM 624 N N . VAL A 1 81 ? 16.860 -4.113 11.540 1.00 50.97 81 VAL A N 1
ATOM 625 C CA . VAL A 1 81 ? 15.906 -5.114 11.017 1.00 50.97 81 VAL A CA 1
ATOM 626 C C . VAL A 1 81 ? 14.766 -5.204 12.058 1.00 50.97 81 VAL A C 1
ATOM 628 O O . VAL A 1 81 ? 14.947 -5.791 13.121 1.00 50.97 81 VAL A O 1
ATOM 631 N N . GLY A 1 82 ? 13.660 -4.478 11.852 1.00 46.31 82 GLY A N 1
ATOM 632 C CA . GLY A 1 82 ? 12.751 -4.022 12.925 1.00 46.31 82 GLY A CA 1
ATOM 633 C C . GLY A 1 82 ? 11.862 -5.078 13.612 1.00 46.31 82 GLY A C 1
ATOM 634 O O . GLY A 1 82 ? 11.359 -6.002 12.976 1.00 46.31 82 GLY A O 1
ATOM 635 N N . LYS A 1 83 ? 11.614 -4.886 14.920 1.00 47.47 83 LYS A N 1
ATOM 636 C CA . LYS A 1 83 ? 10.469 -5.460 15.660 1.00 47.47 83 LYS A CA 1
ATOM 637 C C . LYS A 1 83 ? 9.197 -4.629 15.406 1.00 47.47 83 LYS A C 1
ATOM 639 O O . LYS A 1 83 ? 9.292 -3.446 15.095 1.00 47.47 83 LYS A O 1
ATOM 644 N N . MET A 1 84 ? 8.033 -5.274 15.514 1.00 57.88 84 MET A N 1
ATOM 645 C CA . MET A 1 84 ? 6.758 -4.914 14.868 1.00 57.88 84 MET A CA 1
ATOM 646 C C . MET A 1 84 ? 5.659 -4.576 15.891 1.00 57.88 84 MET A C 1
ATOM 648 O O . MET A 1 84 ? 5.784 -4.919 17.064 1.00 57.88 84 MET A O 1
ATOM 652 N N . PHE A 1 85 ? 4.543 -3.981 15.458 1.00 63.94 85 PHE A N 1
ATOM 653 C CA . PHE A 1 85 ? 3.278 -4.037 16.216 1.00 63.94 85 PHE A CA 1
ATOM 654 C C . PHE A 1 85 ? 2.618 -5.423 16.180 1.00 63.94 85 PHE A C 1
ATOM 656 O O . PHE A 1 85 ? 1.761 -5.718 17.004 1.00 63.94 85 PHE A O 1
ATOM 663 N N . ASN A 1 86 ? 3.064 -6.269 15.253 1.00 59.78 86 ASN A N 1
ATOM 664 C CA . ASN A 1 86 ? 2.620 -7.636 15.047 1.00 59.78 86 ASN A CA 1
ATOM 665 C C . ASN A 1 86 ? 3.231 -8.592 16.106 1.00 59.78 86 ASN A C 1
ATOM 667 O O . ASN A 1 86 ? 4.213 -9.288 15.842 1.00 59.78 86 ASN A O 1
ATOM 671 N N . SER A 1 87 ? 2.743 -8.512 17.349 1.00 48.31 87 SER A N 1
ATOM 672 C CA . SER A 1 87 ? 3.305 -9.189 18.535 1.00 48.31 87 SER A CA 1
ATOM 673 C C . SER A 1 87 ? 2.428 -10.343 19.033 1.00 48.31 87 SER A C 1
ATOM 675 O O . SER A 1 87 ? 2.271 -10.530 20.243 1.00 48.31 87 SER A O 1
ATOM 677 N N . THR A 1 88 ? 1.851 -11.110 18.120 1.00 48.91 88 THR A N 1
ATOM 678 C CA . THR A 1 88 ? 0.995 -12.245 18.459 1.00 48.91 88 THR A CA 1
ATOM 679 C C . THR A 1 88 ? 1.561 -13.521 17.816 1.00 48.91 88 THR A C 1
ATOM 681 O O . THR A 1 88 ? 2.283 -13.452 16.818 1.00 48.91 88 THR A O 1
ATOM 684 N N . LEU A 1 89 ? 1.304 -14.699 18.398 1.00 47.69 89 LEU A N 1
ATOM 685 C CA . LEU A 1 89 ? 1.738 -15.983 17.811 1.00 47.69 89 LEU A CA 1
ATOM 686 C C . LEU A 1 89 ? 1.071 -16.260 16.450 1.00 47.69 89 LEU A C 1
ATOM 688 O O . LEU A 1 89 ? 1.632 -16.993 15.641 1.00 47.69 89 LEU A O 1
ATOM 692 N N . ASP A 1 90 ? -0.100 -15.667 16.216 1.00 52.03 90 ASP A N 1
ATOM 693 C CA . ASP A 1 90 ? -0.931 -15.769 15.012 1.00 52.03 90 ASP A CA 1
ATOM 694 C C . ASP A 1 90 ? -0.713 -14.624 14.010 1.00 52.03 90 ASP A C 1
ATOM 696 O O . ASP A 1 90 ? -1.383 -14.579 12.986 1.00 52.03 90 ASP A O 1
ATOM 700 N N . GLY A 1 91 ? 0.220 -13.704 14.270 1.00 56.41 91 GLY A N 1
ATOM 701 C CA . GLY A 1 91 ? 0.548 -12.643 13.322 1.00 56.41 91 GLY A CA 1
ATOM 702 C C . GLY A 1 91 ? -0.507 -11.531 13.202 1.00 56.41 91 GLY A C 1
ATOM 703 O O . GLY A 1 91 ? -0.454 -10.766 12.237 1.00 56.41 91 GLY A O 1
ATOM 704 N N . SER A 1 92 ? -1.455 -11.429 14.137 1.00 66.69 92 SER A N 1
ATOM 705 C CA . SER A 1 92 ? -2.557 -10.469 14.122 1.00 66.69 92 SER A CA 1
ATOM 706 C C . SER A 1 92 ? -2.121 -9.045 14.497 1.00 66.69 92 SER A C 1
ATOM 708 O O . SER A 1 92 ? -1.166 -8.789 15.234 1.00 66.69 92 SER A O 1
ATOM 710 N N . LEU A 1 93 ? -2.817 -8.071 13.923 1.00 77.81 93 LEU A N 1
ATOM 711 C CA . LEU A 1 93 ? -2.598 -6.646 14.118 1.00 77.81 93 LEU A CA 1
ATOM 712 C C . LEU A 1 93 ? -3.933 -6.029 14.520 1.00 77.81 93 LEU A C 1
ATOM 714 O O . LEU A 1 93 ? -4.883 -6.073 13.747 1.00 77.81 93 LEU A O 1
ATOM 718 N N . GLU A 1 94 ? -3.985 -5.423 15.700 1.00 82.94 94 GLU A N 1
ATOM 719 C CA . GLU A 1 94 ? -5.077 -4.545 16.123 1.00 82.94 94 GLU A CA 1
ATOM 720 C C . GLU A 1 94 ? -4.476 -3.372 16.897 1.00 82.94 94 GLU A C 1
ATOM 722 O O . GLU A 1 94 ? -3.984 -3.513 18.022 1.00 82.94 94 GLU A O 1
ATOM 727 N N . ILE A 1 95 ? -4.456 -2.203 16.261 1.00 82.94 95 ILE A N 1
ATOM 728 C CA . ILE A 1 95 ? -3.923 -0.972 16.836 1.00 82.94 95 ILE A CA 1
ATOM 729 C C . ILE A 1 95 ? -4.988 0.101 16.785 1.00 82.94 95 ILE A C 1
ATOM 731 O O . ILE A 1 95 ? -5.536 0.382 15.723 1.00 82.94 95 ILE A O 1
ATOM 735 N N . TYR A 1 96 ? -5.173 0.792 17.900 1.00 85.56 96 TYR A N 1
ATOM 736 C CA . TYR A 1 96 ? -5.940 2.026 17.901 1.00 85.56 96 TYR A CA 1
ATOM 737 C C . TYR A 1 96 ? -5.006 3.229 17.755 1.00 85.56 96 TYR A C 1
ATOM 739 O O . TYR A 1 96 ? -4.059 3.387 18.535 1.00 85.56 96 TYR A O 1
ATOM 747 N N . THR A 1 97 ? -5.309 4.103 16.791 1.00 86.62 97 THR A N 1
ATOM 748 C CA . THR A 1 97 ? -4.708 5.442 16.640 1.00 86.62 97 THR A CA 1
ATOM 749 C C . THR A 1 97 ? -5.762 6.565 16.630 1.00 86.62 97 THR A C 1
ATOM 751 O O . THR A 1 97 ? -6.964 6.295 16.625 1.00 86.62 97 THR A O 1
ATOM 754 N N . VAL A 1 98 ? -5.318 7.822 16.689 1.00 88.56 98 VAL A N 1
ATOM 755 C CA . VAL A 1 98 ? -6.159 9.016 16.493 1.00 88.56 98 VAL A CA 1
ATOM 756 C C . VAL A 1 98 ? -6.390 9.274 15.001 1.00 88.56 98 VAL A C 1
ATOM 758 O O . VAL A 1 98 ? -5.674 8.743 14.155 1.00 88.56 98 VAL A O 1
ATOM 761 N N . GLN A 1 99 ? -7.370 10.105 14.655 1.00 91.00 99 GLN A N 1
ATOM 762 C CA . GLN A 1 99 ? -7.566 10.557 13.274 1.00 91.00 99 GLN A CA 1
ATOM 763 C C . GLN A 1 99 ? -6.464 11.520 12.791 1.00 91.00 99 GLN A C 1
ATOM 765 O O . GLN A 1 99 ? -5.723 12.100 13.585 1.00 91.00 99 GLN A O 1
ATOM 770 N N . GLY A 1 100 ? -6.398 11.735 11.477 1.00 91.38 100 GLY A N 1
ATOM 771 C CA . GLY A 1 100 ? -5.512 12.694 10.818 1.00 91.38 100 GLY A CA 1
ATOM 772 C C . GLY A 1 100 ? -4.399 12.045 9.997 1.00 91.38 100 GLY A C 1
ATOM 773 O O . GLY A 1 100 ? -4.391 10.837 9.740 1.00 91.38 100 GLY A O 1
ATOM 774 N N . LEU A 1 101 ? -3.437 12.862 9.570 1.00 94.19 101 LEU A N 1
ATOM 775 C CA . LEU A 1 101 ? -2.321 12.411 8.745 1.00 94.19 101 LEU A CA 1
ATOM 776 C C . LEU A 1 101 ? -1.346 11.556 9.561 1.00 94.19 101 LEU A C 1
ATOM 778 O O . LEU A 1 101 ? -0.735 12.037 10.512 1.00 94.19 101 LEU A O 1
ATOM 782 N N . HIS A 1 102 ? -1.167 10.310 9.135 1.00 91.69 102 HIS A N 1
ATOM 783 C CA . HIS A 1 102 ? -0.233 9.363 9.722 1.00 91.69 102 HIS A CA 1
ATOM 784 C C . HIS A 1 102 ? 0.838 8.967 8.713 1.00 91.69 102 HIS A C 1
ATOM 786 O O . HIS A 1 102 ? 0.545 8.724 7.546 1.00 91.69 102 HIS A O 1
ATOM 792 N N . GLU A 1 103 ? 2.081 8.868 9.166 1.00 92.50 103 GLU A N 1
ATOM 793 C CA . GLU A 1 103 ? 3.159 8.210 8.440 1.00 92.50 103 GLU A CA 1
ATOM 794 C C . GLU A 1 103 ? 3.335 6.788 8.975 1.00 92.50 103 GLU A C 1
ATOM 796 O O . GLU A 1 103 ? 3.556 6.585 10.166 1.00 92.50 103 GLU A O 1
ATOM 801 N N . LEU A 1 104 ? 3.230 5.802 8.095 1.00 90.00 104 LEU A N 1
ATOM 802 C CA . LEU A 1 104 ? 3.337 4.385 8.406 1.00 90.00 104 LEU A CA 1
ATOM 803 C C . LEU A 1 104 ? 4.616 3.818 7.794 1.00 90.00 104 LEU A C 1
ATOM 805 O O . LEU A 1 104 ? 5.037 4.234 6.714 1.00 90.00 104 LEU A O 1
ATOM 809 N N . LEU A 1 105 ? 5.215 2.839 8.468 1.00 87.69 105 LEU A N 1
ATOM 810 C CA . LEU A 1 105 ? 6.292 2.013 7.924 1.00 87.69 105 LEU A CA 1
ATOM 811 C C . LEU A 1 105 ? 5.834 0.555 7.902 1.00 87.69 105 LEU A C 1
ATOM 813 O O . LEU A 1 105 ? 5.692 -0.055 8.964 1.00 87.69 105 LEU A O 1
ATOM 817 N N . ALA A 1 106 ? 5.628 -0.008 6.713 1.00 85.44 106 ALA A N 1
ATOM 818 C CA . ALA A 1 106 ? 5.229 -1.403 6.537 1.00 85.44 106 ALA A CA 1
ATOM 819 C C . ALA A 1 106 ? 6.350 -2.236 5.910 1.00 85.44 106 ALA A C 1
ATOM 821 O O . ALA A 1 106 ? 7.181 -1.730 5.157 1.00 85.44 106 ALA A O 1
ATOM 822 N N . HIS A 1 107 ? 6.369 -3.533 6.200 1.00 79.31 107 HIS A N 1
ATOM 823 C CA . HIS A 1 107 ? 7.309 -4.486 5.614 1.00 79.31 107 HIS A CA 1
ATOM 824 C C . HIS A 1 107 ? 6.637 -5.836 5.366 1.00 79.31 107 HIS A C 1
ATOM 826 O O . HIS A 1 107 ? 5.676 -6.186 6.043 1.00 79.31 107 HIS A O 1
ATOM 832 N N . HIS A 1 108 ? 7.145 -6.604 4.411 1.00 75.94 108 HIS A N 1
ATOM 833 C CA . HIS A 1 108 ? 6.632 -7.937 4.117 1.00 75.94 108 HIS A CA 1
ATOM 834 C C . HIS A 1 108 ? 6.981 -8.951 5.218 1.00 75.94 108 HIS A C 1
ATOM 836 O O . HIS A 1 108 ? 8.077 -8.920 5.781 1.00 75.94 108 HIS A O 1
ATOM 842 N N . ALA A 1 109 ? 6.079 -9.893 5.509 1.00 63.09 109 ALA A N 1
ATOM 843 C CA . ALA A 1 109 ? 6.302 -10.880 6.561 1.00 63.09 109 ALA A CA 1
ATOM 844 C C . ALA A 1 109 ? 7.395 -11.925 6.277 1.00 63.09 109 ALA A C 1
ATOM 846 O O . ALA A 1 109 ? 7.987 -12.455 7.226 1.00 63.09 109 ALA A O 1
ATOM 847 N N . LEU A 1 110 ? 7.700 -12.214 5.008 1.00 60.38 110 LEU A N 1
ATOM 848 C CA . LEU A 1 110 ? 8.651 -13.270 4.652 1.00 60.38 110 LEU A CA 1
ATOM 849 C C . LEU A 1 110 ? 10.093 -12.749 4.598 1.00 60.38 110 LEU A C 1
ATOM 851 O O . LEU A 1 110 ? 10.404 -11.769 3.929 1.00 60.38 110 LEU A O 1
ATOM 855 N N . ARG A 1 111 ? 11.007 -13.477 5.256 1.00 50.12 111 ARG A N 1
ATOM 856 C CA . ARG A 1 111 ? 12.460 -13.205 5.254 1.00 50.12 111 ARG A CA 1
ATOM 857 C C . ARG A 1 111 ? 13.135 -13.440 3.894 1.00 50.12 111 ARG A C 1
ATOM 859 O O . ARG A 1 111 ? 14.309 -13.121 3.748 1.00 50.12 111 ARG A O 1
ATOM 866 N N . THR A 1 112 ? 12.432 -14.045 2.938 1.00 46.69 112 THR A N 1
ATOM 867 C CA . THR A 1 112 ? 12.989 -14.537 1.669 1.00 46.69 112 THR A CA 1
ATOM 868 C C . THR A 1 112 ? 12.834 -13.564 0.503 1.00 46.69 112 THR A C 1
ATOM 870 O O . THR A 1 112 ? 13.442 -13.782 -0.540 1.00 46.69 112 THR A O 1
ATOM 873 N N . SER A 1 113 ? 12.066 -12.482 0.650 1.00 49.50 113 SER A N 1
ATOM 874 C CA . SER A 1 113 ? 11.950 -11.448 -0.379 1.00 49.50 113 SER A CA 1
ATOM 875 C C . SER A 1 113 ? 12.986 -10.343 -0.169 1.00 49.50 113 SER A C 1
ATOM 877 O O . SER A 1 113 ? 13.158 -9.835 0.938 1.00 49.50 113 SER A O 1
ATOM 879 N N . HIS A 1 114 ? 13.630 -9.892 -1.248 1.00 51.12 114 HIS A N 1
ATOM 880 C CA . HIS A 1 114 ? 14.307 -8.590 -1.299 1.00 51.12 114 HIS A CA 1
ATOM 881 C C . HIS A 1 114 ? 13.269 -7.455 -1.292 1.00 51.12 114 HIS A C 1
ATOM 883 O O . HIS A 1 114 ? 13.119 -6.709 -2.253 1.00 51.12 114 HIS A O 1
ATOM 889 N N . SER A 1 115 ? 12.500 -7.357 -0.211 1.00 59.78 115 SER A N 1
ATOM 890 C CA . SER A 1 115 ? 11.513 -6.306 0.013 1.00 59.78 115 SER A CA 1
ATOM 891 C C . SER A 1 115 ? 12.060 -5.341 1.055 1.00 59.78 115 SER A C 1
ATOM 893 O O . SER A 1 115 ? 12.342 -5.735 2.191 1.00 59.78 115 SER A O 1
ATOM 895 N N . PHE A 1 116 ? 12.213 -4.078 0.673 1.00 69.25 116 PHE A N 1
ATOM 896 C CA . PHE A 1 116 ? 12.566 -3.008 1.598 1.00 69.25 116 PHE A CA 1
ATOM 897 C C . PHE A 1 116 ? 11.310 -2.540 2.343 1.00 69.25 116 PHE A C 1
ATOM 899 O O . PHE A 1 116 ? 10.227 -2.557 1.757 1.00 69.25 116 PHE A O 1
ATOM 906 N N . PRO A 1 117 ? 11.415 -2.145 3.624 1.00 79.56 117 PRO A N 1
ATOM 907 C CA . PRO A 1 117 ? 10.315 -1.475 4.301 1.00 79.56 117 PRO A CA 1
ATOM 908 C C . PRO A 1 117 ? 9.874 -0.236 3.517 1.00 79.56 117 PRO A C 1
ATOM 910 O O . PRO A 1 117 ? 10.714 0.557 3.089 1.00 79.56 117 PRO A O 1
ATOM 913 N N . GLU A 1 118 ? 8.568 -0.057 3.356 1.00 84.25 118 GLU A N 1
ATOM 914 C CA . GLU A 1 118 ? 7.984 1.081 2.653 1.00 84.25 118 GLU A CA 1
ATOM 915 C C . GLU A 1 118 ? 7.387 2.056 3.666 1.00 84.25 118 GLU A C 1
ATOM 917 O O . GLU A 1 118 ? 6.564 1.682 4.507 1.00 84.25 118 GLU A O 1
ATOM 922 N N . ARG A 1 119 ? 7.852 3.308 3.602 1.00 87.62 119 ARG A N 1
ATOM 923 C CA . ARG A 1 119 ? 7.367 4.421 4.419 1.00 87.62 119 ARG A CA 1
ATOM 924 C C . ARG A 1 119 ? 6.407 5.259 3.591 1.00 87.62 119 ARG A C 1
ATOM 926 O O . ARG A 1 119 ? 6.783 5.722 2.515 1.00 87.62 119 ARG A O 1
ATOM 933 N N . PHE A 1 120 ? 5.203 5.481 4.092 1.00 90.62 120 PHE A N 1
ATOM 934 C CA . PHE A 1 120 ? 4.154 6.170 3.348 1.00 90.62 120 PHE A CA 1
ATOM 935 C C . PHE A 1 120 ? 3.193 6.911 4.268 1.00 90.62 120 PHE A C 1
ATOM 937 O O . PHE A 1 120 ? 3.163 6.669 5.470 1.00 90.62 120 PHE A O 1
ATOM 944 N N . LYS A 1 121 ? 2.417 7.840 3.706 1.00 94.06 121 LYS A N 1
ATOM 945 C CA . LYS A 1 121 ? 1.472 8.661 4.464 1.00 94.06 121 LYS A CA 1
ATOM 946 C C . LYS A 1 121 ? 0.037 8.328 4.089 1.00 94.06 121 LYS A C 1
ATOM 948 O O . LYS A 1 121 ? -0.272 8.212 2.907 1.00 94.06 121 LYS A O 1
ATOM 953 N N . VAL A 1 122 ? -0.826 8.232 5.092 1.00 95.75 122 VAL A N 1
ATOM 954 C CA . VAL A 1 122 ? -2.269 8.021 4.947 1.00 95.75 122 VAL A CA 1
ATOM 955 C C . VAL A 1 122 ? -3.017 8.986 5.852 1.00 95.75 122 VAL A C 1
ATOM 957 O O . VAL A 1 122 ? -2.602 9.236 6.981 1.00 95.75 122 VAL A O 1
ATOM 960 N N . ASN A 1 123 ? -4.112 9.553 5.357 1.00 96.19 123 ASN A N 1
ATOM 961 C CA . ASN A 1 123 ? -5.013 10.339 6.190 1.00 96.19 123 ASN A CA 1
ATOM 962 C C . ASN A 1 123 ? -6.095 9.411 6.744 1.00 96.19 123 ASN A C 1
ATOM 964 O O . ASN A 1 123 ? -6.868 8.851 5.971 1.00 96.19 123 ASN A O 1
ATOM 968 N N . LEU A 1 124 ? -6.112 9.234 8.060 1.00 94.94 124 LEU A N 1
ATOM 969 C CA . LEU A 1 124 ? -7.006 8.315 8.753 1.00 94.94 124 LEU A CA 1
ATOM 970 C C . LEU A 1 124 ? -8.221 9.061 9.307 1.00 94.94 124 LEU A C 1
ATOM 972 O O . LEU A 1 124 ? -8.074 10.151 9.861 1.00 94.94 124 LEU A O 1
ATOM 976 N N . LEU A 1 125 ? -9.408 8.474 9.178 1.00 95.25 125 LEU A N 1
ATOM 977 C CA . LEU A 1 125 ? -10.668 9.083 9.603 1.00 95.25 125 LEU A CA 1
ATOM 978 C C . LEU A 1 125 ? -11.181 8.452 10.900 1.00 95.25 125 LEU A C 1
ATOM 980 O O . LEU A 1 125 ? -11.143 7.235 11.065 1.00 95.25 125 LEU A O 1
ATOM 984 N N . ALA A 1 126 ? -11.664 9.289 11.816 1.00 92.44 126 ALA A N 1
ATOM 985 C CA . ALA A 1 126 ? -12.292 8.860 13.062 1.00 92.44 126 ALA A CA 1
ATOM 986 C C . ALA A 1 126 ? -13.476 7.911 12.802 1.00 92.44 126 ALA A C 1
ATOM 988 O O . ALA A 1 126 ? -14.281 8.159 11.909 1.00 92.44 126 ALA A O 1
ATOM 989 N N . GLY A 1 127 ? -13.563 6.817 13.563 1.00 92.19 127 GLY A N 1
ATOM 990 C CA . GLY A 1 127 ? -14.599 5.790 13.425 1.00 92.19 127 GLY A CA 1
ATOM 991 C C . GLY A 1 127 ? -14.346 4.781 12.300 1.00 92.19 127 GLY A C 1
ATOM 992 O O . GLY A 1 127 ? -15.128 3.844 12.136 1.00 92.19 127 GLY A O 1
ATOM 993 N N . HIS A 1 128 ? -13.264 4.933 11.528 1.00 95.44 128 HIS A N 1
ATOM 994 C CA . HIS A 1 128 ? -12.940 4.019 10.436 1.00 95.44 128 HIS A CA 1
ATOM 995 C C . HIS A 1 128 ? -12.033 2.874 10.889 1.00 95.44 128 HIS A C 1
ATOM 997 O O . HIS A 1 128 ? -11.200 3.005 11.795 1.00 95.44 128 HIS A O 1
ATOM 1003 N N . THR A 1 129 ? -12.178 1.746 10.196 1.00 94.88 129 THR A N 1
ATOM 1004 C CA . THR A 1 129 ? -11.286 0.592 10.315 1.00 94.88 129 THR A CA 1
ATOM 1005 C C . THR A 1 129 ? -10.496 0.426 9.024 1.00 94.88 129 THR A C 1
ATOM 1007 O O . THR A 1 129 ? -11.068 0.393 7.937 1.00 94.88 129 THR A O 1
ATOM 1010 N N . TYR A 1 130 ? -9.179 0.285 9.138 1.00 94.88 130 TYR A N 1
ATOM 1011 C CA . TYR A 1 130 ? -8.275 0.133 8.007 1.00 94.88 130 TYR A CA 1
ATOM 1012 C C . TYR A 1 130 ? -7.550 -1.202 8.065 1.00 94.88 130 TYR A C 1
ATOM 1014 O O . TYR A 1 130 ? -6.850 -1.498 9.034 1.00 94.88 130 TYR A O 1
ATOM 1022 N N . HIS A 1 131 ? -7.655 -1.966 6.986 1.00 93.19 131 HIS A N 1
ATOM 1023 C CA . HIS A 1 131 ? -6.797 -3.107 6.732 1.00 93.19 131 HIS A CA 1
ATOM 1024 C C . HIS A 1 131 ? -5.426 -2.635 6.219 1.00 93.19 131 HIS A C 1
ATOM 1026 O O . HIS A 1 131 ? -5.342 -1.895 5.237 1.00 93.19 131 HIS A O 1
ATOM 1032 N N . ILE A 1 132 ? -4.356 -3.090 6.866 1.00 91.25 132 ILE A N 1
ATOM 1033 C CA . ILE A 1 132 ? -2.954 -2.897 6.504 1.00 91.25 132 ILE A CA 1
ATOM 1034 C C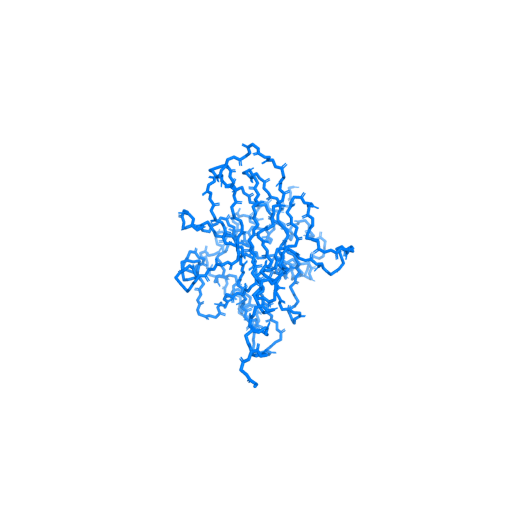 . ILE A 1 132 ? -2.408 -4.243 6.036 1.00 91.25 132 ILE A C 1
ATOM 1036 O O . ILE A 1 132 ? -2.062 -5.111 6.840 1.00 91.25 132 ILE A O 1
ATOM 1040 N N . GLY A 1 133 ? -2.312 -4.395 4.721 1.00 89.06 133 GLY A N 1
ATOM 1041 C CA . GLY A 1 133 ? -1.890 -5.625 4.064 1.00 89.06 133 GLY A CA 1
ATOM 1042 C C . GLY A 1 133 ? -0.873 -5.359 2.975 1.00 89.06 133 GLY A C 1
ATOM 1043 O O . GLY A 1 133 ? -0.196 -4.324 2.946 1.00 89.06 133 GLY A O 1
ATOM 1044 N N . GLY A 1 134 ? -0.707 -6.327 2.093 1.00 89.19 134 GLY A N 1
ATOM 1045 C CA . GLY A 1 134 ? 0.140 -6.197 0.925 1.00 89.19 134 GLY A CA 1
ATOM 1046 C C . GLY A 1 134 ? -0.111 -7.330 -0.049 1.00 89.19 134 GLY A C 1
ATOM 1047 O O . GLY A 1 134 ? -0.757 -8.322 0.281 1.00 89.19 134 GLY A O 1
ATOM 1048 N N . PHE A 1 135 ? 0.411 -7.182 -1.257 1.00 88.50 135 PHE A N 1
ATOM 1049 C CA . PHE A 1 135 ? 0.379 -8.239 -2.258 1.00 88.50 135 PHE A CA 1
ATOM 1050 C C . PHE A 1 135 ? 1.790 -8.578 -2.689 1.00 88.50 135 PHE A C 1
ATOM 1052 O O . PHE A 1 135 ? 2.666 -7.712 -2.762 1.00 88.50 135 PHE A O 1
ATOM 1059 N N . VAL A 1 136 ? 1.995 -9.853 -2.996 1.00 85.19 136 VAL A N 1
ATOM 1060 C CA . VAL A 1 136 ? 3.194 -10.339 -3.666 1.00 85.19 136 VAL A CA 1
ATOM 1061 C C . VAL A 1 136 ? 2.846 -10.838 -5.053 1.00 85.19 136 VAL A C 1
ATOM 1063 O O . VAL A 1 136 ? 1.834 -11.505 -5.259 1.00 85.19 136 VAL A O 1
ATOM 1066 N N . VAL A 1 137 ? 3.728 -10.550 -6.000 1.00 82.81 137 VAL A N 1
ATOM 1067 C CA . VAL A 1 137 ? 3.710 -11.148 -7.331 1.00 82.81 137 VAL A CA 1
ATOM 1068 C C . VAL A 1 137 ? 5.106 -11.642 -7.671 1.00 82.81 137 VAL A C 1
ATOM 1070 O O . VAL A 1 137 ? 6.119 -10.976 -7.426 1.00 82.81 137 VAL A O 1
ATOM 1073 N N . LYS A 1 138 ? 5.167 -12.855 -8.207 1.00 76.12 138 LYS A N 1
ATOM 1074 C CA . LYS A 1 138 ? 6.414 -13.481 -8.632 1.00 76.12 138 LYS A CA 1
ATOM 1075 C C . LYS A 1 138 ? 6.918 -12.813 -9.912 1.00 76.12 138 LYS A C 1
ATOM 1077 O O . LYS A 1 138 ? 6.165 -12.655 -10.866 1.00 76.12 138 LYS A O 1
ATOM 1082 N N . GLN A 1 139 ? 8.199 -12.456 -9.956 1.00 67.62 139 GLN A N 1
ATOM 1083 C CA . GLN A 1 139 ? 8.829 -11.863 -11.134 1.00 67.62 139 GLN A CA 1
ATOM 1084 C C . GLN A 1 139 ? 9.707 -12.880 -11.879 1.00 67.62 139 GLN A C 1
ATOM 1086 O O . GLN A 1 139 ? 10.851 -13.119 -11.502 1.00 67.62 139 GLN A O 1
ATOM 1091 N N . GLY A 1 140 ? 9.224 -13.380 -13.020 1.00 58.16 140 GLY A N 1
ATOM 1092 C CA . GLY A 1 140 ? 9.989 -14.234 -13.943 1.00 58.16 140 GLY A CA 1
ATOM 1093 C C . GLY A 1 140 ? 9.927 -15.742 -13.662 1.00 58.16 140 GLY A C 1
ATOM 1094 O O . GLY A 1 140 ? 9.325 -16.196 -12.686 1.00 58.16 140 GLY A O 1
ATOM 1095 N N . GLU A 1 141 ? 10.545 -16.518 -14.559 1.00 51.50 141 GLU A N 1
ATOM 1096 C CA . GLU A 1 141 ? 10.482 -17.988 -14.577 1.00 51.50 141 GLU A CA 1
ATOM 1097 C C . GLU A 1 141 ? 11.340 -18.645 -13.475 1.00 51.50 141 GLU A C 1
ATOM 1099 O O . GLU A 1 141 ? 10.894 -19.603 -12.844 1.00 51.50 141 GLU A O 1
ATOM 1104 N N . GLU A 1 142 ? 12.502 -18.073 -13.130 1.00 52.75 142 GLU A N 1
ATOM 1105 C CA . GLU A 1 142 ? 13.503 -18.681 -12.227 1.00 52.75 142 GLU A CA 1
ATOM 1106 C C . GLU A 1 142 ? 13.244 -18.526 -10.706 1.00 52.75 142 GLU A C 1
ATOM 1108 O O . GLU A 1 142 ? 14.170 -18.504 -9.900 1.00 52.75 142 GLU A O 1
ATOM 1113 N N . ASN A 1 143 ? 11.984 -18.467 -10.266 1.00 50.28 143 ASN A N 1
ATOM 1114 C CA . ASN A 1 143 ? 11.566 -18.729 -8.868 1.00 50.28 143 ASN A CA 1
ATOM 1115 C C . ASN A 1 143 ? 12.147 -17.889 -7.702 1.00 50.28 143 ASN A C 1
ATOM 1117 O O . ASN A 1 143 ? 11.809 -18.182 -6.555 1.00 50.28 143 ASN A O 1
ATOM 1121 N N . THR A 1 144 ? 12.950 -16.847 -7.921 1.00 54.00 144 THR A N 1
ATOM 1122 C CA . THR A 1 144 ? 13.726 -16.230 -6.819 1.00 54.00 144 THR A CA 1
ATOM 1123 C C . THR A 1 144 ? 13.401 -14.773 -6.494 1.00 54.00 144 THR A C 1
ATOM 1125 O O . THR A 1 144 ? 13.763 -14.308 -5.415 1.00 54.00 144 THR A O 1
ATOM 1128 N N . LEU A 1 145 ? 12.687 -14.046 -7.359 1.00 62.44 145 LEU A N 1
ATOM 1129 C CA . LEU A 1 145 ? 12.384 -12.627 -7.147 1.00 62.44 145 LEU A CA 1
ATOM 1130 C C . LEU A 1 145 ? 10.878 -12.399 -6.997 1.00 62.44 145 LEU A C 1
ATOM 1132 O O . LEU A 1 145 ? 10.090 -12.740 -7.877 1.00 62.44 145 LEU A O 1
ATOM 1136 N N . TYR A 1 146 ? 10.488 -11.789 -5.879 1.00 73.75 146 TYR A N 1
ATOM 1137 C CA . TYR A 1 146 ? 9.114 -11.374 -5.605 1.00 73.75 146 TYR A CA 1
ATOM 1138 C C . TYR A 1 146 ? 9.059 -9.858 -5.512 1.00 73.75 146 TYR A C 1
ATOM 1140 O O . TYR A 1 146 ? 9.872 -9.242 -4.820 1.00 73.75 146 TYR A O 1
ATOM 1148 N N . ARG A 1 147 ? 8.070 -9.265 -6.178 1.00 80.19 147 ARG A N 1
ATOM 1149 C CA . ARG A 1 147 ? 7.687 -7.875 -5.959 1.00 80.19 147 ARG A CA 1
ATOM 1150 C C . ARG A 1 147 ? 6.597 -7.858 -4.906 1.00 80.19 147 ARG A C 1
ATOM 1152 O O . ARG A 1 147 ? 5.547 -8.460 -5.106 1.00 80.19 147 ARG A O 1
ATOM 1159 N N . TRP A 1 148 ? 6.873 -7.186 -3.798 1.00 84.44 148 TRP A N 1
ATOM 1160 C CA . TRP A 1 148 ? 5.905 -6.930 -2.741 1.00 84.44 148 TRP A CA 1
ATOM 1161 C C . TRP A 1 148 ? 5.547 -5.452 -2.731 1.00 84.44 148 TRP A C 1
ATOM 1163 O O . TRP A 1 148 ? 6.421 -4.611 -2.959 1.00 84.44 148 TRP A O 1
ATOM 1173 N N . PHE A 1 149 ? 4.295 -5.149 -2.413 1.00 86.75 149 PHE A N 1
ATOM 1174 C CA . PHE A 1 149 ? 3.877 -3.792 -2.117 1.00 86.75 149 PHE A CA 1
ATOM 1175 C C . PHE A 1 149 ? 2.801 -3.728 -1.026 1.00 86.75 149 PHE A C 1
ATOM 1177 O O . PHE A 1 149 ? 1.941 -4.612 -0.961 1.00 86.75 149 PHE A O 1
ATOM 1184 N N . PRO A 1 150 ? 2.828 -2.687 -0.174 1.00 90.19 150 PRO A N 1
ATOM 1185 C CA . PRO A 1 150 ? 1.822 -2.475 0.858 1.00 90.19 150 PRO A CA 1
ATOM 1186 C C . PRO A 1 150 ? 0.511 -1.934 0.279 1.00 90.19 150 PRO A C 1
ATOM 1188 O O . PRO A 1 150 ? 0.504 -1.158 -0.680 1.00 90.19 150 PRO A O 1
ATOM 1191 N N . VAL A 1 151 ? -0.594 -2.277 0.936 1.00 93.56 151 VAL A N 1
ATOM 1192 C CA . VAL A 1 151 ? -1.922 -1.716 0.680 1.00 93.56 151 VAL A CA 1
ATOM 1193 C C . VAL A 1 151 ? -2.555 -1.288 1.999 1.00 93.56 151 VAL A C 1
ATOM 1195 O O . VAL A 1 151 ? -2.455 -1.990 3.005 1.00 93.56 151 VAL A O 1
ATOM 1198 N N . VAL A 1 152 ? -3.227 -0.138 1.975 1.00 95.25 152 VAL A N 1
ATOM 1199 C CA . VAL A 1 152 ? -4.171 0.273 3.014 1.00 95.25 152 VAL A CA 1
ATOM 1200 C C . VAL A 1 152 ? -5.558 0.346 2.402 1.00 95.25 152 VAL A C 1
ATOM 1202 O O . VAL A 1 152 ? -5.792 1.090 1.444 1.00 95.25 152 VAL A O 1
ATOM 1205 N N . TYR A 1 153 ? -6.473 -0.426 2.971 1.00 96.44 153 TYR A N 1
ATOM 1206 C CA . TYR A 1 153 ? -7.862 -0.500 2.549 1.00 96.44 153 TYR A CA 1
ATOM 1207 C C . TYR A 1 153 ? -8.767 -0.049 3.690 1.00 96.44 153 TYR A C 1
ATOM 1209 O O . TYR A 1 153 ? -8.656 -0.543 4.807 1.00 96.44 153 TYR A O 1
ATOM 1217 N N . ASP A 1 154 ? -9.637 0.912 3.415 1.00 97.25 154 ASP A N 1
ATOM 1218 C CA . ASP A 1 154 ? -10.665 1.370 4.340 1.00 97.25 154 ASP A CA 1
ATOM 1219 C C . ASP A 1 154 ? -11.824 0.370 4.299 1.00 97.25 154 ASP A C 1
ATOM 1221 O O . ASP A 1 154 ? -12.555 0.291 3.308 1.00 97.25 154 ASP A O 1
ATOM 1225 N N . LEU A 1 155 ? -11.944 -0.433 5.357 1.00 95.75 155 LEU A N 1
ATOM 1226 C CA . LEU A 1 155 ? -12.982 -1.454 5.494 1.00 95.75 155 LEU A CA 1
ATOM 1227 C C . LEU A 1 155 ? -14.361 -0.823 5.708 1.00 95.75 155 LEU A C 1
ATOM 1229 O O . LEU A 1 155 ? -15.364 -1.422 5.324 1.00 95.75 155 LEU A O 1
ATOM 1233 N N . THR A 1 156 ? -14.415 0.382 6.279 1.00 95.69 156 THR A N 1
ATOM 1234 C CA . THR A 1 156 ? -15.662 1.118 6.503 1.00 95.69 156 THR A CA 1
ATOM 1235 C C . THR A 1 156 ? -16.234 1.617 5.175 1.00 95.69 156 THR A C 1
ATOM 1237 O O . THR A 1 156 ? -17.396 1.360 4.863 1.00 95.69 156 THR A O 1
ATOM 1240 N N . ASP A 1 157 ? -15.401 2.254 4.350 1.00 96.62 157 ASP A N 1
ATOM 1241 C CA . ASP A 1 157 ? -15.828 2.854 3.075 1.00 96.62 157 ASP A CA 1
ATOM 1242 C C . ASP A 1 157 ? -15.681 1.927 1.859 1.00 96.62 157 ASP A C 1
ATOM 1244 O O . ASP A 1 157 ? -16.070 2.291 0.750 1.00 96.62 157 ASP A O 1
ATOM 1248 N N . ASN A 1 158 ? -15.110 0.736 2.039 1.00 95.62 158 ASN A N 1
ATOM 1249 C CA . ASN A 1 158 ? -14.789 -0.211 0.970 1.00 95.62 158 ASN A CA 1
ATOM 1250 C C . ASN A 1 158 ? -13.929 0.387 -0.159 1.00 95.62 158 ASN A C 1
ATOM 1252 O O . ASN A 1 158 ? -14.234 0.240 -1.346 1.00 95.62 158 ASN A O 1
ATOM 1256 N N . LYS A 1 159 ? -12.837 1.069 0.199 1.00 96.44 159 LYS A N 1
ATOM 1257 C CA . LYS A 1 159 ? -11.949 1.714 -0.781 1.00 96.44 159 LYS A CA 1
ATOM 1258 C C . LYS A 1 159 ? -10.477 1.529 -0.448 1.00 96.44 159 LYS A C 1
ATOM 1260 O O . LYS A 1 159 ? -10.065 1.573 0.709 1.00 96.44 159 LYS A O 1
ATOM 1265 N N . VAL A 1 160 ? -9.653 1.402 -1.484 1.00 95.94 160 VAL A N 1
ATOM 1266 C CA . VAL A 1 160 ? -8.197 1.474 -1.330 1.00 95.94 160 VAL A CA 1
ATOM 1267 C C . VAL A 1 160 ? -7.815 2.932 -1.095 1.00 95.94 160 VAL A C 1
ATOM 1269 O O . VAL A 1 160 ? -8.069 3.785 -1.943 1.00 95.94 160 VAL A O 1
ATOM 1272 N N . VAL A 1 161 ? -7.207 3.224 0.055 1.00 96.00 161 VAL A N 1
ATOM 1273 C CA . VAL A 1 161 ? -6.719 4.576 0.385 1.00 96.00 161 VAL A CA 1
ATOM 1274 C C . VAL A 1 161 ? -5.236 4.739 0.086 1.00 96.00 161 VAL A C 1
ATOM 1276 O O . VAL A 1 161 ? -4.756 5.859 -0.070 1.00 96.00 161 VAL A O 1
ATOM 1279 N N . TYR A 1 162 ? -4.506 3.629 -0.020 1.00 94.81 162 TYR A N 1
ATOM 1280 C CA . TYR A 1 162 ? -3.113 3.633 -0.430 1.00 94.81 162 TYR A CA 1
ATOM 1281 C C . TYR A 1 162 ? -2.705 2.285 -1.027 1.00 94.81 162 TYR A C 1
ATOM 1283 O O . TYR A 1 162 ? -3.056 1.234 -0.496 1.00 94.81 162 TYR A O 1
ATOM 1291 N N . ALA A 1 163 ? -1.914 2.327 -2.096 1.00 91.75 163 ALA A N 1
ATOM 1292 C CA . ALA A 1 163 ? -1.194 1.181 -2.632 1.00 91.75 163 ALA A CA 1
ATOM 1293 C C . ALA A 1 163 ? 0.195 1.650 -3.083 1.00 91.75 163 ALA A C 1
ATOM 1295 O O . ALA A 1 163 ? 0.316 2.544 -3.926 1.00 91.75 163 ALA A O 1
ATOM 1296 N N . GLY A 1 164 ? 1.231 1.085 -2.468 1.00 87.44 164 GLY A N 1
ATOM 1297 C CA . GLY A 1 164 ? 2.627 1.382 -2.782 1.00 87.44 164 GLY A CA 1
ATOM 1298 C C . GLY A 1 164 ? 3.134 0.562 -3.962 1.00 87.44 164 GLY A C 1
ATOM 1299 O O . GLY A 1 164 ? 2.502 -0.402 -4.366 1.00 87.44 164 GLY A O 1
ATOM 1300 N N . ASP A 1 165 ? 4.274 0.939 -4.532 1.00 82.06 165 ASP A N 1
ATOM 1301 C CA . ASP A 1 165 ? 5.036 0.078 -5.455 1.00 82.06 165 ASP A CA 1
ATOM 1302 C C . ASP A 1 165 ? 6.482 0.575 -5.550 1.00 82.06 165 ASP A C 1
ATOM 1304 O O . ASP A 1 165 ? 7.050 0.800 -6.626 1.00 82.06 165 ASP A O 1
ATOM 1308 N N . SER A 1 166 ? 7.081 0.839 -4.386 1.00 80.25 166 SER A N 1
ATOM 1309 C CA . SER A 1 166 ? 8.440 1.377 -4.302 1.00 80.25 166 SER A CA 1
ATOM 1310 C C . SER A 1 166 ? 9.465 0.480 -5.006 1.00 80.25 166 SER A C 1
ATOM 1312 O O . SER A 1 166 ? 10.420 0.981 -5.600 1.00 80.25 166 SER A O 1
ATOM 1314 N N . ALA A 1 167 ? 9.236 -0.836 -5.026 1.00 76.75 167 ALA A N 1
ATOM 1315 C CA . ALA A 1 167 ? 10.066 -1.803 -5.733 1.00 76.75 167 ALA A CA 1
ATOM 1316 C C . ALA A 1 167 ? 10.138 -1.529 -7.248 1.00 76.75 167 ALA A C 1
ATOM 1318 O O . ALA A 1 167 ? 11.238 -1.526 -7.810 1.00 76.75 167 ALA A O 1
ATOM 1319 N N . PHE A 1 168 ? 9.006 -1.232 -7.903 1.00 80.25 168 PHE A N 1
ATOM 1320 C CA . PHE A 1 168 ? 8.993 -0.818 -9.311 1.00 80.25 168 PHE A CA 1
ATOM 1321 C C . PHE A 1 168 ? 9.809 0.460 -9.516 1.00 80.25 168 PHE A C 1
ATOM 1323 O O . PHE A 1 168 ? 10.674 0.520 -10.392 1.00 80.25 168 PHE A O 1
ATOM 1330 N N . GLN A 1 169 ? 9.596 1.467 -8.664 1.00 80.50 169 GLN A N 1
ATOM 1331 C CA . GLN A 1 169 ? 10.317 2.735 -8.747 1.00 80.50 169 GLN A CA 1
ATOM 1332 C C . GLN A 1 169 ? 11.832 2.555 -8.570 1.00 80.50 169 GLN A C 1
ATOM 1334 O O . GLN A 1 169 ? 12.612 3.173 -9.296 1.00 80.50 169 GLN A O 1
ATOM 1339 N N . VAL A 1 170 ? 12.279 1.720 -7.630 1.00 79.00 170 VAL A N 1
ATOM 1340 C CA . VAL A 1 170 ? 13.706 1.431 -7.419 1.00 79.00 170 VAL A CA 1
ATOM 1341 C C . VAL A 1 170 ? 14.300 0.745 -8.647 1.00 79.00 170 VAL A C 1
ATOM 1343 O O . VAL A 1 170 ? 15.321 1.205 -9.160 1.00 79.00 170 VAL A O 1
ATOM 1346 N N . HIS A 1 171 ? 13.642 -0.298 -9.160 1.00 77.25 171 HIS A N 1
ATOM 1347 C CA . HIS A 1 171 ? 14.104 -1.030 -10.339 1.00 77.25 171 HIS A CA 1
ATOM 1348 C C . HIS A 1 171 ? 14.232 -0.117 -11.567 1.00 77.25 171 HIS A C 1
ATOM 1350 O O . HIS A 1 171 ? 15.282 -0.060 -12.206 1.00 77.25 171 HIS A O 1
ATOM 1356 N N . MET A 1 172 ? 13.202 0.681 -11.845 1.00 78.50 172 MET A N 1
ATOM 1357 C CA . MET A 1 172 ? 13.185 1.606 -12.978 1.00 78.50 172 MET A CA 1
ATOM 1358 C C . MET A 1 172 ? 14.217 2.729 -12.858 1.00 78.50 172 MET A C 1
ATOM 1360 O O . MET A 1 172 ? 14.825 3.125 -13.854 1.00 78.50 172 MET A O 1
ATOM 1364 N N . ASN A 1 173 ? 14.460 3.229 -11.644 1.00 79.50 173 ASN A N 1
ATOM 1365 C CA . ASN A 1 173 ? 15.521 4.207 -11.413 1.00 79.50 173 ASN A CA 1
ATOM 1366 C C . ASN A 1 173 ? 16.908 3.621 -11.692 1.00 79.50 173 ASN A C 1
ATOM 1368 O O . ASN A 1 173 ? 17.749 4.319 -12.261 1.00 79.50 173 ASN A O 1
ATOM 1372 N N . LEU A 1 174 ? 17.152 2.364 -11.311 1.00 77.44 174 LEU A N 1
ATOM 1373 C CA . LEU A 1 174 ? 18.412 1.677 -11.602 1.00 77.44 174 LEU A CA 1
ATOM 1374 C C . LEU A 1 174 ? 18.605 1.494 -13.110 1.00 77.44 174 LEU A C 1
ATOM 1376 O O . LEU A 1 174 ? 19.667 1.845 -13.624 1.00 77.44 174 LEU A O 1
ATOM 1380 N N . LEU A 1 175 ? 17.569 1.042 -13.824 1.00 76.12 175 LEU A N 1
ATOM 1381 C CA . LEU A 1 175 ? 17.611 0.899 -15.282 1.00 76.12 175 LEU A CA 1
ATOM 1382 C C . LEU A 1 175 ? 17.905 2.234 -15.976 1.00 76.12 175 LEU A C 1
ATOM 1384 O O . LEU A 1 175 ? 18.855 2.317 -16.753 1.00 76.12 175 LEU A O 1
ATOM 1388 N N . CYS A 1 176 ? 17.174 3.301 -15.639 1.00 78.56 176 CYS A N 1
ATOM 1389 C CA . CYS A 1 176 ? 17.400 4.624 -16.228 1.00 78.56 176 CYS A CA 1
ATOM 1390 C C . CYS A 1 176 ? 18.831 5.127 -15.985 1.00 78.56 176 CYS A C 1
ATOM 1392 O O . CYS A 1 176 ? 19.507 5.574 -16.909 1.00 78.56 176 CYS A O 1
ATOM 1394 N N . ARG A 1 177 ? 19.335 5.000 -14.751 1.00 79.44 177 ARG A N 1
ATOM 1395 C CA . ARG A 1 177 ? 20.686 5.459 -14.397 1.00 79.44 177 ARG A CA 1
ATOM 1396 C C . ARG A 1 177 ? 21.795 4.625 -15.026 1.00 79.44 177 ARG A C 1
ATOM 1398 O O . ARG A 1 177 ? 22.860 5.175 -15.269 1.00 79.44 177 ARG A O 1
ATOM 1405 N N . SER A 1 178 ? 21.562 3.340 -15.294 1.00 75.19 178 SER A N 1
ATOM 1406 C CA . SER A 1 178 ? 22.560 2.476 -15.937 1.00 75.19 178 SER A CA 1
ATOM 1407 C C . SER A 1 178 ? 22.895 2.923 -17.364 1.00 75.19 178 SER A C 1
ATOM 1409 O O . SER A 1 178 ? 24.055 2.860 -17.759 1.00 75.19 178 SER A O 1
ATOM 1411 N N . GLY A 1 179 ? 21.914 3.458 -18.102 1.00 65.12 179 GLY A N 1
ATOM 1412 C CA . GLY A 1 179 ? 22.140 4.061 -19.420 1.00 65.12 179 GLY A CA 1
ATOM 1413 C C . GLY A 1 179 ? 22.582 5.526 -19.360 1.00 65.12 179 GLY A C 1
ATOM 1414 O O . GLY A 1 179 ? 23.212 6.019 -20.293 1.00 65.12 179 GLY A O 1
ATOM 1415 N N . HIS A 1 180 ? 22.259 6.229 -18.267 1.00 68.31 180 HIS A N 1
ATOM 1416 C CA . HIS A 1 180 ? 22.320 7.692 -18.187 1.00 68.31 180 HIS A CA 1
ATOM 1417 C C . HIS A 1 180 ? 22.691 8.218 -16.773 1.00 68.31 180 HIS A C 1
ATOM 1419 O O . HIS A 1 180 ? 21.879 8.906 -16.142 1.00 68.31 180 HIS A O 1
ATOM 1425 N N . PRO A 1 181 ? 23.904 7.947 -16.239 1.00 63.28 181 PRO A N 1
ATOM 1426 C CA . PRO A 1 181 ? 24.270 8.263 -14.846 1.00 63.28 181 PRO A CA 1
ATOM 1427 C C . PRO A 1 181 ? 24.150 9.749 -14.473 1.00 63.28 181 PRO A C 1
ATOM 1429 O O . PRO A 1 181 ? 23.765 10.092 -13.353 1.00 63.28 181 PRO A O 1
ATOM 1432 N N . GLN A 1 182 ? 24.437 10.638 -15.425 1.00 72.12 182 GLN A N 1
ATOM 1433 C CA . GLN A 1 182 ? 24.396 12.095 -15.277 1.00 72.12 182 GLN A CA 1
ATOM 1434 C C . GLN A 1 182 ? 22.971 12.672 -15.196 1.00 72.12 182 GLN A C 1
ATOM 1436 O O . GLN A 1 182 ? 22.790 13.827 -14.821 1.00 72.12 182 GLN A O 1
ATOM 1441 N N . TYR A 1 183 ? 21.946 11.865 -15.480 1.00 75.75 183 TYR A N 1
ATOM 1442 C CA . TYR A 1 183 ? 20.543 12.280 -15.520 1.00 75.75 183 TYR A CA 1
ATOM 1443 C C . TYR A 1 183 ? 19.766 11.880 -14.256 1.00 75.75 183 TYR A C 1
ATOM 1445 O O . TYR A 1 183 ? 18.556 11.681 -14.296 1.00 75.75 183 TYR A O 1
ATOM 1453 N N . GLY A 1 184 ? 20.435 11.784 -13.101 1.00 78.56 184 GLY A N 1
ATOM 1454 C CA . GLY A 1 184 ? 19.828 11.367 -11.829 1.00 78.56 184 GLY A CA 1
ATOM 1455 C C . GLY A 1 184 ? 18.495 12.060 -11.473 1.00 78.56 184 GLY A C 1
ATOM 1456 O O . GLY A 1 184 ? 17.538 11.346 -11.148 1.00 78.56 184 GLY A O 1
ATOM 1457 N N . PRO A 1 185 ? 18.392 13.405 -11.541 1.00 83.06 185 PRO A N 1
ATOM 1458 C CA . PRO A 1 185 ? 17.139 14.131 -11.306 1.00 83.06 185 PRO A CA 1
ATOM 1459 C C . PRO A 1 185 ? 16.056 13.840 -12.352 1.00 83.06 185 PRO A C 1
ATOM 1461 O O . PRO A 1 185 ? 14.905 13.603 -11.986 1.00 83.06 185 PRO A O 1
ATOM 1464 N N . PHE A 1 186 ? 16.434 13.784 -13.633 1.00 83.38 186 PHE A N 1
ATOM 1465 C CA . PHE A 1 186 ? 15.528 13.437 -14.730 1.00 83.38 186 PHE A CA 1
ATOM 1466 C C . PHE A 1 186 ? 14.971 12.020 -14.553 1.00 83.38 186 PHE A C 1
ATOM 1468 O O . PHE A 1 186 ? 13.757 11.848 -14.548 1.00 83.38 186 PHE A O 1
ATOM 1475 N N . CYS A 1 187 ? 15.829 11.024 -14.303 1.00 82.00 187 CYS A N 1
ATOM 1476 C CA . CYS A 1 187 ? 15.418 9.644 -14.046 1.00 82.00 187 CYS A CA 1
ATOM 1477 C C . CYS A 1 187 ? 14.435 9.560 -12.875 1.00 82.00 187 CYS A C 1
ATOM 1479 O O . CYS A 1 187 ? 13.400 8.911 -12.991 1.00 82.00 187 CYS A O 1
ATOM 1481 N N . LYS A 1 188 ? 14.708 10.266 -11.768 1.00 83.81 188 LYS A N 1
ATOM 1482 C CA . LYS A 1 188 ? 13.806 10.280 -10.608 1.00 83.81 188 LYS A CA 1
ATOM 1483 C C . LYS A 1 188 ? 12.425 10.840 -10.965 1.00 83.81 188 LYS A C 1
ATOM 1485 O O . LYS A 1 188 ? 11.423 10.258 -10.553 1.00 83.81 188 LYS A O 1
ATOM 1490 N N . CYS A 1 189 ? 12.377 11.941 -11.716 1.00 84.75 189 CYS A N 1
ATOM 1491 C CA . CYS A 1 189 ? 11.128 12.553 -12.171 1.00 84.75 189 CYS A CA 1
ATOM 1492 C C . CYS A 1 189 ? 10.378 11.640 -13.151 1.00 84.75 189 CYS A C 1
ATOM 1494 O O . CYS A 1 189 ? 9.226 11.295 -12.909 1.00 84.75 189 CYS A O 1
ATOM 1496 N N . MET A 1 190 ? 11.059 11.165 -14.197 1.00 84.19 190 MET A N 1
ATOM 1497 C CA . MET A 1 190 ? 10.497 10.295 -15.230 1.00 84.19 190 MET A CA 1
ATOM 1498 C C . MET A 1 190 ? 9.903 9.021 -14.625 1.00 84.19 190 MET A C 1
ATOM 1500 O O . MET A 1 190 ? 8.767 8.665 -14.917 1.00 84.19 190 MET A O 1
ATOM 1504 N N . VAL A 1 191 ? 10.645 8.344 -13.746 1.00 84.19 191 VAL A N 1
ATOM 1505 C CA . VAL A 1 191 ? 10.154 7.132 -13.081 1.00 84.19 191 VAL A CA 1
ATOM 1506 C C . VAL A 1 191 ? 8.980 7.446 -12.153 1.00 84.19 191 VAL A C 1
ATOM 1508 O O . VAL A 1 191 ? 8.059 6.638 -12.057 1.00 84.19 191 VAL A O 1
ATOM 1511 N N . GLY A 1 192 ? 8.977 8.610 -11.497 1.00 84.31 192 GLY A N 1
ATOM 1512 C CA . GLY A 1 192 ? 7.828 9.086 -10.724 1.00 84.31 192 GLY A CA 1
ATOM 1513 C C . GLY A 1 192 ? 6.565 9.224 -11.579 1.00 84.31 192 GLY A C 1
ATOM 1514 O O . GLY A 1 192 ? 5.520 8.698 -11.202 1.00 84.31 192 GLY A O 1
ATOM 1515 N N . GLU A 1 193 ? 6.682 9.847 -12.753 1.00 85.00 193 GLU A N 1
ATOM 1516 C CA . GLU A 1 193 ? 5.589 10.003 -13.724 1.00 85.00 193 GLU A CA 1
ATOM 1517 C C . GLU A 1 193 ? 5.090 8.664 -14.276 1.00 85.00 193 GLU A C 1
ATOM 1519 O O . GLU A 1 193 ? 3.887 8.449 -14.415 1.00 85.00 193 GLU A O 1
ATOM 1524 N N . ILE A 1 194 ? 6.005 7.741 -14.575 1.00 82.50 194 ILE A N 1
ATOM 1525 C CA . ILE A 1 194 ? 5.660 6.387 -15.026 1.00 82.50 194 ILE A CA 1
ATOM 1526 C C . ILE A 1 194 ? 4.888 5.653 -13.923 1.00 82.50 194 ILE A C 1
ATOM 1528 O O . ILE A 1 194 ? 3.810 5.110 -14.164 1.00 82.50 194 ILE A O 1
ATOM 1532 N N . ASN A 1 195 ? 5.409 5.676 -12.694 1.00 83.81 195 ASN A N 1
ATOM 1533 C CA . ASN A 1 195 ? 4.821 4.960 -11.567 1.00 83.81 195 ASN A CA 1
ATOM 1534 C C . ASN A 1 195 ? 3.421 5.474 -11.192 1.00 83.81 195 ASN A C 1
ATOM 1536 O O . ASN A 1 195 ? 2.587 4.676 -10.767 1.00 83.81 195 ASN A O 1
ATOM 1540 N N . SER A 1 196 ? 3.164 6.779 -11.343 1.00 82.38 196 SER A N 1
ATOM 1541 C CA . SER A 1 196 ? 1.872 7.397 -11.017 1.00 82.38 196 SER A CA 1
ATOM 1542 C C . SER A 1 196 ? 0.805 7.202 -12.096 1.00 82.38 196 SER A C 1
ATOM 1544 O O . SER A 1 196 ? -0.384 7.298 -11.801 1.00 82.38 196 SER A O 1
ATOM 1546 N N . LYS A 1 197 ? 1.207 6.934 -13.345 1.00 84.12 197 LYS A N 1
ATOM 1547 C CA . LYS A 1 197 ? 0.287 6.818 -14.489 1.00 84.12 197 LYS A CA 1
ATOM 1548 C C . LYS A 1 197 ? -0.010 5.384 -14.903 1.00 84.12 197 LYS A C 1
ATOM 1550 O O . LYS A 1 197 ?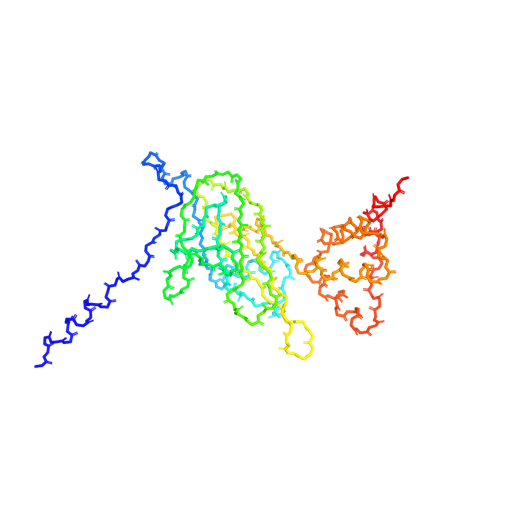 -1.023 5.165 -15.565 1.00 84.12 197 LYS A O 1
ATOM 1555 N N . MET A 1 198 ? 0.839 4.429 -14.546 1.00 84.94 198 MET A N 1
ATOM 1556 C CA . MET A 1 198 ? 0.627 3.021 -14.873 1.00 84.94 198 MET A CA 1
ATOM 1557 C C . MET A 1 198 ? -0.153 2.299 -13.774 1.00 84.94 198 MET A C 1
ATOM 1559 O O . MET A 1 198 ? 0.129 2.464 -12.586 1.00 84.94 198 MET A O 1
ATOM 1563 N N . SER A 1 199 ? -1.096 1.458 -14.183 1.00 84.69 199 SER A N 1
ATOM 1564 C CA . SER A 1 199 ? -1.701 0.426 -13.338 1.00 84.69 199 SER A CA 1
ATOM 1565 C C . SER A 1 199 ? -0.663 -0.625 -12.923 1.00 84.69 199 SER A C 1
ATOM 1567 O O . SER A 1 199 ? 0.411 -0.740 -13.520 1.00 84.69 199 SER A O 1
ATOM 1569 N N . PHE A 1 200 ? -0.975 -1.429 -11.904 1.00 84.44 200 PHE A N 1
ATOM 1570 C CA . PHE A 1 200 ? -0.106 -2.534 -11.479 1.00 84.44 200 PHE A CA 1
ATOM 1571 C C . PHE A 1 200 ? 0.131 -3.552 -12.595 1.00 84.44 200 PHE A C 1
ATOM 1573 O O . PHE A 1 200 ? 1.259 -4.023 -12.754 1.00 84.44 200 PHE A O 1
ATOM 1580 N N . LYS A 1 201 ? -0.908 -3.826 -13.389 1.00 80.25 201 LYS A N 1
ATOM 1581 C CA . LYS A 1 201 ? -0.839 -4.700 -14.556 1.00 80.25 201 LYS A CA 1
ATOM 1582 C C . LYS A 1 201 ? 0.055 -4.125 -15.653 1.00 80.25 201 LYS A C 1
ATOM 1584 O O . LYS A 1 201 ? 0.973 -4.805 -16.092 1.00 80.25 201 LYS A O 1
ATOM 1589 N N . GLU A 1 202 ? -0.126 -2.853 -16.022 1.00 82.00 202 GLU A N 1
ATOM 1590 C CA . GLU A 1 202 ? 0.749 -2.192 -17.006 1.00 82.00 202 GLU A CA 1
ATOM 1591 C C . GLU A 1 202 ? 2.222 -2.224 -16.558 1.00 82.00 202 GLU A C 1
ATOM 1593 O O . GLU A 1 202 ? 3.115 -2.409 -17.385 1.00 82.00 202 GLU A O 1
ATOM 1598 N N . LYS A 1 203 ? 2.501 -2.062 -15.254 1.00 82.50 203 LYS A N 1
ATOM 1599 C CA . LYS A 1 203 ? 3.870 -2.152 -14.706 1.00 82.50 203 LYS A CA 1
ATOM 1600 C C . LYS A 1 203 ? 4.446 -3.556 -14.833 1.00 82.50 203 LYS A C 1
ATOM 1602 O O . LYS A 1 203 ? 5.627 -3.699 -15.144 1.00 82.50 203 LYS A O 1
ATOM 1607 N N . GLU A 1 204 ? 3.638 -4.579 -14.576 1.00 77.19 204 GLU A N 1
ATOM 1608 C CA . GLU A 1 204 ? 4.043 -5.974 -14.733 1.00 77.19 204 GLU A CA 1
ATOM 1609 C C . GLU A 1 204 ? 4.335 -6.306 -16.197 1.00 77.19 204 GLU A C 1
ATOM 1611 O O . GLU A 1 204 ? 5.427 -6.791 -16.491 1.00 77.19 204 GLU A O 1
ATOM 1616 N N . ASP A 1 205 ? 3.417 -5.966 -17.103 1.00 76.12 205 ASP A N 1
ATOM 1617 C CA . ASP A 1 205 ? 3.576 -6.175 -18.544 1.00 76.12 205 ASP A CA 1
ATOM 1618 C C . ASP A 1 205 ? 4.840 -5.476 -19.060 1.00 76.12 205 ASP A C 1
ATOM 1620 O O . ASP A 1 205 ? 5.615 -6.060 -19.814 1.00 76.12 205 ASP A O 1
ATOM 1624 N N . TYR A 1 206 ? 5.116 -4.258 -18.586 1.00 76.06 206 TYR A N 1
ATOM 1625 C CA . TYR A 1 206 ? 6.329 -3.523 -18.933 1.00 76.06 206 TYR A CA 1
ATOM 1626 C C . TYR A 1 206 ? 7.610 -4.207 -18.432 1.00 76.06 206 TYR A C 1
ATOM 1628 O O . TYR A 1 206 ? 8.576 -4.339 -19.183 1.00 76.06 206 TYR A O 1
ATOM 1636 N N . ILE A 1 207 ? 7.634 -4.681 -17.180 1.00 71.94 207 ILE A N 1
ATOM 1637 C CA . ILE A 1 207 ? 8.782 -5.427 -16.635 1.00 71.94 207 ILE A CA 1
ATOM 1638 C C . ILE A 1 207 ? 9.013 -6.725 -17.421 1.00 71.94 207 ILE A C 1
ATOM 1640 O O . ILE A 1 207 ? 10.161 -7.083 -17.691 1.00 71.94 207 ILE A O 1
ATOM 1644 N N . LEU A 1 208 ? 7.946 -7.446 -17.769 1.00 68.62 208 LEU A N 1
ATOM 1645 C CA . LEU A 1 208 ? 8.035 -8.696 -18.524 1.00 68.62 208 LEU A CA 1
ATOM 1646 C C . LEU A 1 208 ? 8.463 -8.453 -19.979 1.00 68.62 208 LEU A C 1
ATOM 1648 O O . LEU A 1 208 ? 9.336 -9.167 -20.468 1.00 68.62 208 LEU A O 1
ATOM 1652 N N . GLY A 1 209 ? 7.936 -7.415 -20.632 1.00 64.19 209 GLY A N 1
ATOM 1653 C CA . GLY A 1 209 ? 8.326 -7.009 -21.985 1.00 64.19 209 GLY A CA 1
ATOM 1654 C C . GLY A 1 209 ? 9.806 -6.637 -22.080 1.00 64.19 209 GLY A C 1
ATOM 1655 O O . GLY A 1 209 ? 10.513 -7.141 -22.952 1.00 64.19 209 GLY A O 1
ATOM 1656 N N . LEU A 1 210 ? 10.325 -5.872 -21.109 1.00 61.94 210 LEU A N 1
ATOM 1657 C CA . LEU A 1 210 ? 11.761 -5.578 -21.017 1.00 61.94 210 LEU A CA 1
ATOM 1658 C C . LEU A 1 210 ? 12.619 -6.850 -20.928 1.00 61.94 210 LEU A C 1
ATOM 1660 O O . LEU A 1 210 ? 13.677 -6.913 -21.551 1.00 61.94 210 LEU A O 1
ATOM 1664 N N . LYS A 1 211 ? 12.175 -7.871 -20.181 1.00 58.53 211 LYS A N 1
ATOM 1665 C CA . LYS A 1 211 ? 12.887 -9.159 -20.086 1.00 58.53 211 LYS A CA 1
ATOM 1666 C C . LYS A 1 211 ? 12.853 -9.948 -21.395 1.00 58.53 211 LYS A C 1
ATOM 1668 O O . LYS A 1 211 ? 13.826 -10.625 -21.705 1.00 58.53 211 LYS A O 1
ATOM 1673 N N . ALA A 1 212 ? 11.762 -9.850 -22.148 1.00 55.59 212 ALA A N 1
ATOM 1674 C CA . ALA A 1 212 ? 11.606 -10.501 -23.446 1.00 55.59 212 ALA A CA 1
ATOM 1675 C C . ALA A 1 212 ? 12.342 -9.772 -24.591 1.00 55.59 212 ALA A C 1
ATOM 1677 O O . ALA A 1 212 ? 12.348 -10.258 -25.718 1.00 55.59 212 ALA A O 1
ATOM 1678 N N . GLY A 1 213 ? 12.957 -8.609 -24.330 1.00 5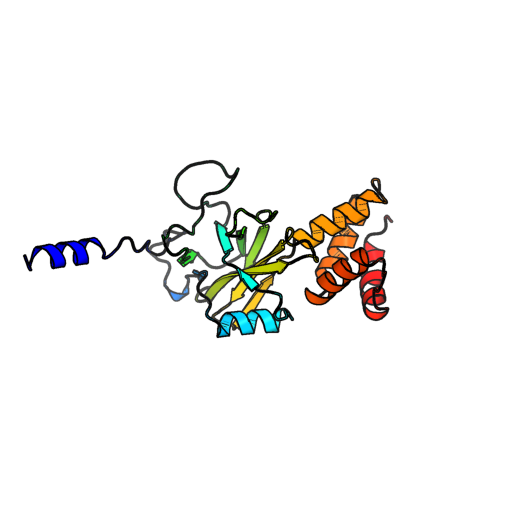2.25 213 GLY A N 1
ATOM 1679 C CA . GLY A 1 213 ? 13.522 -7.750 -25.377 1.00 52.25 213 GLY A CA 1
ATOM 1680 C C . GLY A 1 213 ? 12.455 -7.051 -26.228 1.00 52.25 213 GLY A C 1
ATOM 1681 O O . GLY A 1 213 ? 12.767 -6.463 -27.263 1.00 52.25 213 GLY A O 1
ATOM 1682 N N . GLU A 1 214 ? 11.196 -7.094 -25.793 1.00 52.47 214 GLU A N 1
ATOM 1683 C CA . GLU A 1 214 ? 10.059 -6.492 -26.468 1.00 52.47 214 GLU A CA 1
ATOM 1684 C C . GLU A 1 214 ? 9.729 -5.140 -25.825 1.00 52.47 214 GLU A C 1
ATOM 1686 O O . GLU A 1 214 ? 9.146 -5.054 -24.744 1.00 52.47 214 GLU A O 1
ATOM 1691 N N . ASN A 1 215 ? 10.057 -4.047 -26.515 1.00 52.25 215 ASN A N 1
ATOM 1692 C CA . ASN A 1 215 ? 9.633 -2.700 -26.122 1.00 52.25 215 ASN A CA 1
ATOM 1693 C C . ASN A 1 215 ? 8.156 -2.462 -26.486 1.00 52.25 215 ASN A C 1
ATOM 1695 O O . ASN A 1 215 ? 7.835 -1.579 -27.280 1.00 52.25 215 ASN A O 1
ATOM 1699 N N . GLN A 1 216 ? 7.234 -3.242 -25.925 1.00 51.78 216 GLN A N 1
ATOM 1700 C CA . GLN A 1 216 ? 5.800 -3.033 -26.131 1.00 51.78 216 GLN A CA 1
ATOM 1701 C C . GLN A 1 216 ? 5.235 -2.027 -25.120 1.00 51.78 216 GLN A C 1
ATOM 1703 O O . GLN A 1 216 ? 4.399 -2.347 -24.280 1.00 51.78 216 GLN A O 1
ATOM 1708 N N . ILE A 1 217 ? 5.659 -0.764 -25.213 1.00 58.59 217 ILE A N 1
ATOM 1709 C CA . ILE A 1 217 ? 4.843 0.328 -24.668 1.00 58.59 217 ILE A CA 1
ATOM 1710 C C . ILE A 1 217 ? 3.754 0.606 -25.707 1.00 58.59 217 ILE A C 1
ATOM 1712 O O . ILE A 1 217 ? 4.037 1.166 -26.763 1.00 58.59 217 ILE A O 1
ATOM 1716 N N . ASN A 1 218 ? 2.506 0.225 -25.423 1.00 61.16 218 ASN A N 1
ATOM 1717 C CA . ASN A 1 218 ? 1.370 0.559 -26.289 1.00 61.16 218 ASN A CA 1
ATOM 1718 C C . ASN A 1 218 ? 1.330 2.082 -26.548 1.00 61.16 218 ASN A C 1
ATOM 1720 O O . ASN A 1 218 ? 1.495 2.865 -25.612 1.00 61.16 218 ASN A O 1
ATOM 1724 N N . GLU A 1 219 ? 1.068 2.521 -27.785 1.00 60.16 219 GLU A N 1
ATOM 1725 C CA . GLU A 1 219 ? 0.991 3.943 -28.166 1.00 60.16 219 GLU A CA 1
ATOM 1726 C C . GLU A 1 219 ? 0.116 4.796 -27.233 1.00 60.16 219 GLU A C 1
ATOM 1728 O O . GLU A 1 219 ? 0.410 5.969 -26.990 1.00 60.16 219 GLU A O 1
ATOM 1733 N N . LYS A 1 220 ? -0.959 4.220 -26.679 1.00 64.00 220 LYS A N 1
ATOM 1734 C CA . LYS A 1 220 ? -1.830 4.896 -25.708 1.00 64.00 220 LYS A CA 1
ATOM 1735 C C . LYS A 1 220 ? -1.102 5.183 -24.393 1.00 64.00 220 LYS A C 1
ATOM 1737 O O . LYS A 1 220 ? -1.246 6.273 -23.840 1.00 64.00 220 LYS A O 1
ATOM 1742 N N . LEU A 1 221 ? -0.316 4.224 -23.907 1.00 66.31 221 LEU A N 1
ATOM 1743 C CA . LEU A 1 221 ? 0.537 4.395 -22.735 1.00 66.31 221 LEU A CA 1
ATOM 1744 C C . LEU A 1 221 ? 1.669 5.379 -23.046 1.00 66.31 221 LEU A C 1
ATOM 1746 O O . LEU A 1 221 ? 1.894 6.305 -22.271 1.00 66.31 221 LEU A O 1
ATOM 1750 N N . LEU A 1 222 ? 2.297 5.263 -24.2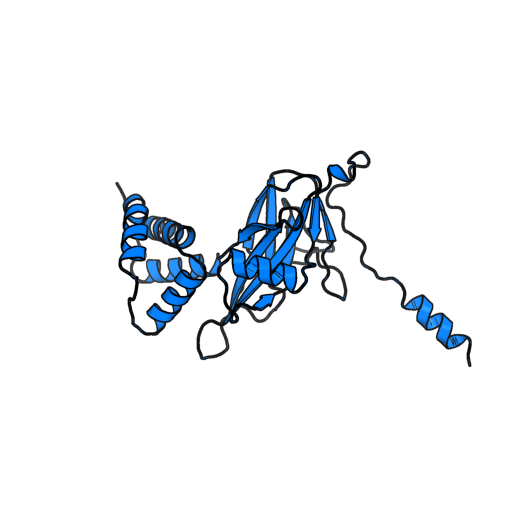19 1.00 67.31 222 LEU A N 1
ATOM 1751 C CA . LEU A 1 222 ? 3.358 6.168 -24.656 1.00 67.31 222 LEU A CA 1
ATOM 1752 C C . LEU A 1 222 ? 2.883 7.626 -24.641 1.00 67.31 222 LEU A C 1
ATOM 1754 O O . LEU A 1 222 ? 3.491 8.447 -23.965 1.00 67.31 222 LEU A O 1
ATOM 1758 N N . LYS A 1 223 ? 1.738 7.935 -25.265 1.00 71.94 223 LYS A N 1
ATOM 1759 C CA . LYS A 1 223 ? 1.158 9.293 -25.275 1.00 71.94 223 LYS A CA 1
ATOM 1760 C C . LYS A 1 223 ? 0.887 9.840 -23.867 1.00 71.94 223 LYS A C 1
ATOM 1762 O O . LYS A 1 223 ? 1.164 11.011 -23.608 1.00 71.94 223 LYS A O 1
ATOM 1767 N N . ARG A 1 224 ? 0.375 9.010 -22.946 1.00 76.06 224 ARG A N 1
ATOM 1768 C CA . ARG A 1 224 ? 0.138 9.396 -21.536 1.00 76.06 224 ARG A CA 1
ATOM 1769 C C . ARG A 1 224 ? 1.442 9.718 -20.803 1.00 76.06 224 ARG A C 1
ATOM 1771 O O . ARG A 1 224 ? 1.485 10.651 -19.997 1.00 76.06 224 ARG A O 1
ATOM 1778 N N . LEU A 1 225 ? 2.493 8.951 -21.083 1.00 74.56 225 LEU A N 1
ATOM 1779 C CA . LEU A 1 225 ? 3.805 9.117 -20.470 1.00 74.56 225 LEU A CA 1
ATOM 1780 C C . LEU A 1 225 ? 4.546 10.334 -21.034 1.00 74.56 225 LEU A C 1
ATOM 1782 O O . LEU A 1 225 ? 5.041 11.139 -20.249 1.00 74.56 225 LEU A O 1
ATOM 1786 N N . THR A 1 226 ? 4.560 10.542 -22.355 1.00 74.44 226 THR A N 1
ATOM 1787 C CA . THR A 1 226 ? 5.310 11.634 -23.007 1.00 74.44 226 THR A CA 1
ATOM 1788 C C . THR A 1 226 ? 4.954 13.010 -22.441 1.00 74.44 226 THR A C 1
ATOM 1790 O O . THR A 1 226 ? 5.848 13.809 -22.176 1.00 74.44 226 THR A O 1
ATOM 1793 N N . ALA A 1 227 ? 3.669 13.272 -22.175 1.00 75.00 227 ALA A N 1
ATOM 1794 C CA . ALA A 1 227 ? 3.220 14.545 -21.604 1.00 75.00 227 ALA A CA 1
ATOM 1795 C C . ALA A 1 227 ? 3.743 14.799 -20.175 1.00 75.00 227 ALA A C 1
ATOM 1797 O O . ALA A 1 227 ? 3.995 15.944 -19.809 1.00 75.00 227 ALA A O 1
ATOM 1798 N N . GLY A 1 228 ? 3.912 13.744 -19.370 1.00 74.81 228 GLY A N 1
ATOM 1799 C CA . GLY A 1 228 ? 4.509 13.849 -18.033 1.00 74.81 228 GLY A CA 1
ATOM 1800 C C . GLY A 1 228 ? 6.024 13.977 -18.087 1.00 74.81 228 GLY A C 1
ATOM 1801 O O . GLY A 1 228 ? 6.606 14.862 -17.473 1.00 74.81 228 GLY A O 1
ATOM 1802 N N . ILE A 1 229 ? 6.662 13.129 -18.894 1.00 77.75 229 ILE A N 1
ATOM 1803 C CA . ILE A 1 229 ? 8.122 13.064 -19.013 1.00 77.75 229 ILE A CA 1
ATOM 1804 C C . ILE A 1 229 ? 8.697 14.366 -19.584 1.00 77.75 229 ILE A C 1
ATOM 1806 O O . ILE A 1 229 ? 9.778 14.781 -19.172 1.00 77.75 229 ILE A O 1
ATOM 1810 N N . ALA A 1 230 ? 7.968 15.060 -20.465 1.00 78.06 230 ALA A N 1
ATOM 1811 C CA . ALA A 1 230 ? 8.376 16.370 -20.976 1.00 78.06 230 ALA A CA 1
ATOM 1812 C C . ALA A 1 230 ? 8.610 17.406 -19.859 1.00 78.06 230 ALA A C 1
ATOM 1814 O O . ALA A 1 230 ? 9.469 18.271 -20.000 1.00 78.06 230 ALA A O 1
ATOM 1815 N N . GLN A 1 231 ? 7.905 17.294 -18.728 1.00 80.75 231 GLN A N 1
ATOM 1816 C CA . GLN A 1 231 ? 8.076 18.182 -17.571 1.00 80.75 231 GLN A CA 1
ATOM 1817 C C . GLN A 1 231 ? 9.359 17.893 -16.782 1.00 80.75 231 GLN A C 1
ATOM 1819 O O . GLN A 1 231 ? 9.806 18.732 -16.003 1.00 80.75 231 GLN A O 1
ATOM 1824 N N . CYS A 1 232 ? 9.953 16.716 -16.981 1.00 81.50 232 CYS A N 1
ATOM 1825 C CA . CYS A 1 232 ? 11.179 16.292 -16.317 1.00 81.50 232 CYS A CA 1
ATOM 1826 C C . CYS A 1 232 ? 12.449 16.782 -17.020 1.00 81.50 232 CYS A C 1
ATOM 1828 O O . CYS A 1 232 ? 13.534 16.667 -16.445 1.00 81.50 232 CYS A O 1
ATOM 1830 N N . LEU A 1 233 ? 12.340 17.280 -18.258 1.00 77.06 233 LEU A N 1
ATOM 1831 C CA . LEU A 1 233 ? 13.482 17.790 -19.008 1.00 77.06 233 LEU A CA 1
ATOM 1832 C C . LEU A 1 233 ? 14.052 19.045 -18.324 1.00 77.06 233 LEU A C 1
ATOM 1834 O O . LEU A 1 233 ? 13.282 19.893 -17.862 1.00 77.06 233 LEU A O 1
ATOM 1838 N N . PRO A 1 234 ? 15.388 19.182 -18.245 1.00 67.31 234 PRO A N 1
ATOM 1839 C CA . PRO A 1 234 ? 15.997 20.417 -17.774 1.00 67.31 234 PRO A CA 1
ATOM 1840 C C . PRO A 1 234 ? 15.568 21.573 -18.686 1.00 67.31 234 PRO A C 1
ATOM 1842 O O . PRO A 1 234 ? 15.565 21.426 -19.909 1.00 67.31 234 PRO A O 1
ATOM 1845 N N . LYS A 1 235 ? 15.159 22.685 -18.070 1.00 62.53 235 LYS A N 1
ATOM 1846 C CA . LYS A 1 235 ? 14.817 23.930 -18.766 1.00 62.53 235 LYS A CA 1
ATOM 1847 C C . LYS A 1 235 ? 16.065 24.679 -19.207 1.00 62.53 235 LYS A C 1
ATOM 1849 O O . LYS A 1 235 ? 17.066 24.613 -18.459 1.00 62.53 235 LYS A O 1
#

Secondary structure (DSSP, 8-state):
--HHHHHHHHTSS----PPEES---TT--GGGEEEEE----HHHHHHHHHHTT--TT-EEE-EEEEEETTEEPSSS--TTS---S--STT---EEEEESEEEEEEEEES-TTS----EEEEEEE-TT-EEEEEEEEEE-SSSS--EEEEEEEEETTTTEEEEE--HHHHHHHHHHHHHH-GGGHHHHHHHHHHHHHHS-HHHHHHHHHHHHHT-----HHHHHHHHHHHGGGS--

Radius of gyration: 21.29 Å; chains: 1; bounding box: 40×63×65 Å

Organism: Pseudoalteromonas luteoviolacea (strain 2ta16) (NCBI:txid1353533)

pLDDT: mean 74.77, std 16.0, range [40.5, 97.25]